Protein AF-A0A349PRQ7-F1 (afdb_monomer)

Foldseek 3Di:
DPQPPFPPPDPPDDQDADDPVVLVVLVVVLVVLVVVLVVLVVVLVVVVVPPPLVVDPCSCPVPVVVSVVSVVVSVVSNVVSVVSSVVRVVSVVVCVQVVVSGDDQAAPPDDDDDVVLCVVVVVDPPRCSPRPHHPPDPPPPVVVVVVVVVVVVVVVVVVVVVVVVVVVVVVVVVVVD

pLDDT: mean 83.55, std 13.25, range [41.53, 96.06]

Solvent-accessible s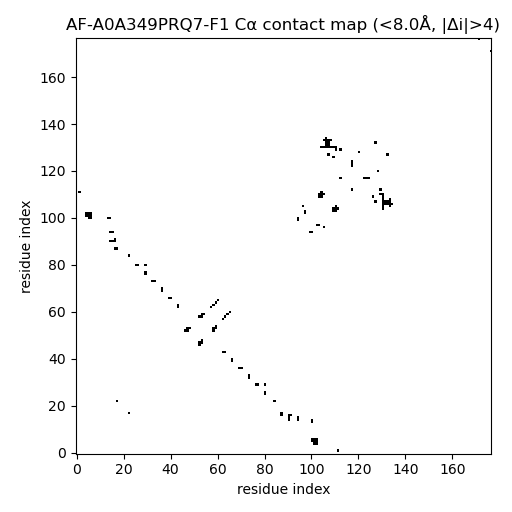urface area (backbone atoms only — not comparable to full-atom values): 10424 Å² total; per-residue (Å²): 135,81,91,73,62,62,62,73,89,52,101,83,64,81,91,80,61,76,51,73,67,57,52,51,49,52,55,48,49,50,52,51,50,53,52,50,50,54,51,50,54,51,50,53,57,55,60,47,65,48,88,62,44,75,75,35,65,62,45,42,64,69,45,52,50,46,50,54,48,51,53,53,53,46,52,56,50,48,51,51,51,51,52,52,54,48,54,36,51,54,47,42,59,47,40,73,74,26,75,81,62,42,66,69,72,36,56,52,75,41,62,91,78,54,72,67,62,30,55,74,51,78,63,56,81,61,59,68,82,73,22,49,70,48,76,89,65,82,68,86,68,54,59,63,60,55,49,50,51,51,50,54,52,53,49,53,53,50,55,50,52,51,52,52,51,53,52,51,53,51,54,36,49,76,72,75,94

Radius of gyration: 26.58 Å; Cα contacts (8 Å, |Δi|>4): 84; chains: 1; bounding box: 55×37×72 Å

Secondary structure (DSSP, 8-state):
--TT----S-TT-------HHHHHHHHHHHHHHHHHHHHHHHHHHHHTTSTTGGG-HHHIIIIIHHHHHHHHHHHHHHHHHHHHHHHHHHHHHHHHH-TTSS---BTTTB----HHHHHHTTT---THHHH-----------HHHHHHHHHHHHHHHHHHHHHHHHHHHHHHHHTT-

Structure (mmCIF, N/CA/C/O backbone):
data_AF-A0A349PRQ7-F1
#
_entry.id   AF-A0A349PRQ7-F1
#
loop_
_atom_site.group_PDB
_atom_site.id
_atom_site.type_symbol
_atom_site.label_atom_id
_atom_site.label_alt_id
_atom_site.label_comp_id
_atom_si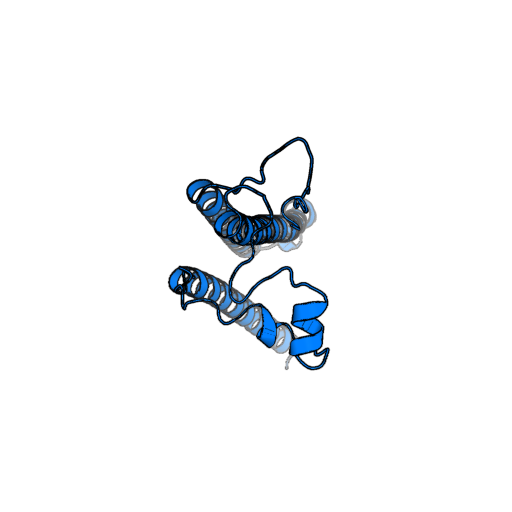te.label_asym_id
_atom_site.label_entity_id
_atom_site.label_seq_id
_atom_site.pdbx_PDB_ins_code
_atom_site.Cartn_x
_atom_site.Cartn_y
_atom_site.Cartn_z
_atom_site.occupancy
_atom_site.B_iso_or_equiv
_atom_site.auth_seq_id
_atom_site.auth_comp_id
_atom_site.auth_asym_id
_atom_site.auth_atom_id
_atom_site.pdbx_PDB_model_num
ATOM 1 N N . ALA A 1 1 ? 16.550 -0.679 -36.018 1.00 41.53 1 ALA A N 1
ATOM 2 C CA . ALA A 1 1 ? 16.495 0.515 -35.150 1.00 41.53 1 ALA A CA 1
ATOM 3 C C . ALA A 1 1 ? 15.101 0.629 -34.533 1.00 41.53 1 ALA A C 1
ATOM 5 O O . ALA A 1 1 ? 14.228 1.269 -35.102 1.00 41.53 1 ALA A O 1
ATOM 6 N N . PHE A 1 2 ? 14.873 -0.019 -33.388 1.00 46.09 2 PHE A N 1
ATOM 7 C CA . PHE A 1 2 ? 13.605 0.054 -32.645 1.00 46.09 2 PHE A CA 1
ATOM 8 C C . PHE A 1 2 ? 13.537 1.285 -31.719 1.00 46.09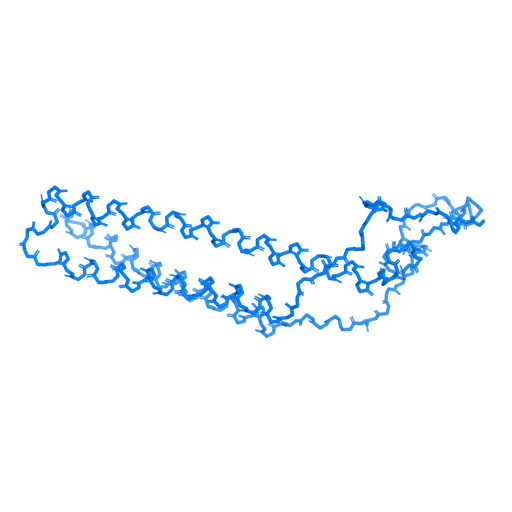 2 PHE A C 1
ATOM 10 O O . PHE A 1 2 ? 12.790 1.303 -30.748 1.00 46.09 2 PHE A O 1
ATOM 17 N N . SER A 1 3 ? 14.283 2.356 -32.030 1.00 41.53 3 SER A N 1
ATOM 18 C CA . SER A 1 3 ? 14.407 3.568 -31.199 1.00 41.53 3 SER A CA 1
ATOM 19 C C . SER A 1 3 ? 13.150 4.461 -31.194 1.00 41.53 3 SER A C 1
ATOM 21 O O . SER A 1 3 ? 13.246 5.675 -31.024 1.00 41.53 3 SER A O 1
ATOM 23 N N . LYS A 1 4 ? 11.969 3.892 -31.456 1.00 47.00 4 LYS A N 1
ATOM 24 C CA . LYS A 1 4 ? 10.695 4.619 -31.549 1.00 47.00 4 LYS A CA 1
ATOM 25 C C . LYS A 1 4 ? 9.553 3.992 -30.752 1.00 47.00 4 LYS A C 1
ATOM 27 O O . LYS A 1 4 ? 8.440 4.506 -30.822 1.00 47.00 4 LYS A O 1
ATOM 32 N N . THR A 1 5 ? 9.787 2.938 -29.977 1.00 51.72 5 THR A N 1
ATOM 33 C CA . THR A 1 5 ? 8.747 2.414 -29.083 1.00 51.72 5 THR A CA 1
ATOM 34 C C . THR A 1 5 ? 8.739 3.255 -27.808 1.00 51.72 5 THR A C 1
ATOM 36 O O . THR A 1 5 ? 9.452 2.972 -26.854 1.00 51.72 5 THR A O 1
ATOM 39 N N . LYS A 1 6 ? 7.994 4.365 -27.811 1.00 52.31 6 LYS A N 1
ATOM 40 C CA . LYS A 1 6 ? 7.787 5.172 -26.603 1.00 52.31 6 LYS A CA 1
ATOM 41 C C . LYS A 1 6 ? 6.783 4.469 -25.692 1.00 52.31 6 LYS A C 1
ATOM 43 O O . LYS A 1 6 ? 5.730 4.039 -26.157 1.00 52.31 6 LYS A O 1
ATOM 48 N N . LEU A 1 7 ? 7.082 4.400 -24.397 1.00 50.72 7 LEU A N 1
ATOM 49 C CA . LEU A 1 7 ? 6.088 4.086 -23.373 1.00 50.72 7 LEU A CA 1
ATOM 50 C C . LEU A 1 7 ? 5.175 5.313 -23.226 1.00 50.72 7 LEU A C 1
ATOM 52 O O . LEU A 1 7 ? 5.422 6.192 -22.409 1.00 50.72 7 LEU A O 1
ATOM 56 N N . ILE A 1 8 ? 4.161 5.430 -24.086 1.00 51.09 8 ILE A N 1
ATOM 57 C CA . ILE A 1 8 ? 3.202 6.540 -24.038 1.00 51.09 8 ILE A CA 1
ATOM 58 C C . ILE A 1 8 ? 2.059 6.134 -23.106 1.00 51.09 8 ILE A C 1
ATOM 60 O O . ILE A 1 8 ? 1.101 5.502 -23.537 1.00 51.09 8 ILE A O 1
ATOM 64 N N . TYR A 1 9 ? 2.166 6.485 -21.823 1.00 49.06 9 TYR A N 1
ATOM 65 C CA . TYR A 1 9 ? 1.053 6.350 -20.871 1.00 49.06 9 TYR A CA 1
ATOM 66 C C . TYR A 1 9 ? 0.011 7.469 -21.067 1.00 49.06 9 TYR A C 1
ATOM 68 O O . TYR A 1 9 ? -1.187 7.238 -20.952 1.00 49.06 9 TYR A O 1
ATOM 76 N N . ASN A 1 10 ? 0.459 8.675 -21.444 1.00 46.19 10 ASN A N 1
ATOM 77 C CA . ASN A 1 10 ? -0.367 9.798 -21.890 1.00 46.19 10 ASN A CA 1
ATOM 78 C C . ASN A 1 10 ? 0.535 10.827 -22.611 1.00 46.19 10 ASN A C 1
ATOM 80 O O . ASN A 1 10 ? 1.581 11.197 -22.087 1.00 46.19 10 ASN A O 1
ATOM 84 N N . ASN A 1 11 ? 0.138 11.328 -23.787 1.00 54.41 11 ASN A N 1
ATOM 85 C CA . ASN A 1 11 ? 0.882 12.331 -24.572 1.00 54.41 11 ASN A CA 1
ATOM 86 C C . ASN A 1 11 ? 0.998 13.726 -23.911 1.00 54.41 11 ASN A C 1
ATOM 88 O O . ASN A 1 11 ? 1.555 14.632 -24.530 1.00 54.41 11 ASN A O 1
ATOM 92 N N . THR A 1 12 ? 0.459 13.933 -22.702 1.00 53.25 12 THR A N 1
ATOM 93 C CA . THR A 1 12 ? 0.352 15.271 -22.085 1.00 53.25 12 THR A CA 1
ATOM 94 C C . THR A 1 12 ? 1.065 15.471 -20.744 1.00 53.25 12 THR A C 1
ATOM 96 O O . THR A 1 12 ? 1.210 16.624 -20.346 1.00 53.25 12 THR A O 1
ATOM 99 N N . ALA A 1 13 ? 1.571 14.435 -20.060 1.00 59.22 13 ALA A N 1
ATOM 100 C CA . ALA A 1 13 ? 2.269 14.630 -18.780 1.00 59.22 13 ALA A CA 1
ATOM 101 C C . ALA A 1 13 ? 3.350 13.573 -18.498 1.00 59.22 13 ALA A C 1
ATOM 103 O O . ALA A 1 13 ? 3.160 12.388 -18.763 1.00 59.22 13 ALA A O 1
ATOM 104 N N . VAL A 1 14 ? 4.473 14.019 -17.924 1.00 69.50 14 VAL A N 1
ATOM 105 C CA . VAL A 1 14 ? 5.521 13.155 -17.354 1.00 69.50 14 VAL A CA 1
ATOM 106 C C . VAL A 1 14 ? 4.989 12.539 -16.059 1.00 69.50 14 VAL A C 1
ATOM 108 O O . VAL A 1 14 ? 4.364 13.245 -15.267 1.00 69.50 14 VAL A O 1
ATOM 111 N N . LEU A 1 15 ? 5.229 11.244 -15.833 1.00 76.12 15 LEU A N 1
ATOM 112 C CA . LEU A 1 15 ? 4.869 10.590 -14.573 1.00 76.12 15 LEU A CA 1
ATOM 113 C C . LEU A 1 15 ? 5.650 11.239 -13.421 1.00 76.12 15 LEU A C 1
ATOM 115 O O . LEU A 1 15 ? 6.875 11.325 -13.466 1.00 76.12 15 LEU A O 1
ATOM 119 N N . GLN A 1 16 ? 4.935 11.703 -12.401 1.00 80.44 16 GLN A N 1
ATOM 120 C CA . GLN A 1 16 ? 5.509 12.331 -11.212 1.00 80.44 16 GLN A CA 1
ATOM 121 C C . GLN A 1 16 ? 5.204 11.488 -9.979 1.00 80.44 16 GLN A C 1
ATOM 123 O O . GLN A 1 16 ? 4.172 10.822 -9.911 1.00 80.44 16 GLN A O 1
ATOM 128 N N . THR A 1 17 ? 6.098 11.550 -8.998 1.00 87.69 17 THR A N 1
ATOM 129 C CA . THR A 1 17 ? 5.939 10.890 -7.702 1.00 87.69 17 THR A CA 1
ATOM 130 C C . THR A 1 17 ? 5.792 11.928 -6.604 1.00 87.69 17 THR A C 1
ATOM 132 O O . THR A 1 17 ? 6.299 13.047 -6.706 1.00 87.69 17 THR A O 1
ATOM 135 N N . LEU A 1 18 ? 5.132 11.543 -5.521 1.00 89.69 18 LEU A N 1
ATOM 136 C CA . LEU A 1 18 ? 5.124 12.288 -4.275 1.00 89.69 18 LEU A CA 1
ATOM 137 C C . LEU A 1 18 ? 6.555 12.448 -3.747 1.00 89.69 18 LEU A C 1
ATOM 139 O O . LEU A 1 18 ? 7.409 11.574 -3.916 1.00 89.69 18 LEU A O 1
ATOM 143 N N . THR A 1 19 ? 6.805 13.578 -3.091 1.00 91.00 19 THR A N 1
ATOM 144 C CA . THR A 1 19 ? 8.044 13.812 -2.347 1.00 91.00 19 THR A CA 1
ATOM 145 C C . THR A 1 19 ? 8.077 12.951 -1.081 1.00 91.00 19 THR A C 1
ATOM 147 O O . THR A 1 19 ? 7.028 12.533 -0.584 1.00 91.00 19 THR A O 1
ATOM 150 N N . LYS A 1 20 ? 9.274 12.740 -0.513 1.00 89.31 20 LYS A N 1
ATOM 151 C CA . LYS A 1 20 ? 9.430 12.048 0.779 1.00 89.31 20 LYS A CA 1
ATOM 152 C C . LYS A 1 20 ? 8.623 12.723 1.897 1.00 89.31 20 LYS A C 1
ATOM 154 O O . LYS A 1 20 ? 7.974 12.048 2.683 1.00 89.31 20 LYS A O 1
ATOM 159 N N . ASP A 1 21 ? 8.596 14.056 1.918 1.00 92.75 21 ASP A N 1
ATOM 160 C CA . ASP A 1 21 ? 7.794 14.810 2.889 1.00 92.75 21 ASP A CA 1
ATOM 161 C C . ASP A 1 21 ? 6.293 14.504 2.754 1.00 92.75 21 ASP A C 1
ATOM 163 O O . ASP A 1 21 ? 5.634 14.202 3.747 1.00 92.75 21 ASP A O 1
ATOM 167 N N . ASN A 1 22 ? 5.763 14.461 1.525 1.00 93.50 22 ASN A N 1
ATOM 168 C CA . ASN A 1 22 ? 4.365 14.095 1.292 1.00 93.50 22 ASN A CA 1
ATOM 169 C C . ASN A 1 22 ? 4.067 12.667 1.780 1.00 93.50 22 ASN A C 1
ATOM 171 O O . ASN A 1 22 ? 3.063 12.449 2.457 1.00 93.50 22 ASN A O 1
ATOM 175 N N . THR A 1 23 ? 4.928 11.689 1.471 1.00 92.50 23 THR A N 1
ATOM 176 C CA . THR A 1 23 ? 4.727 10.303 1.931 1.00 92.50 23 THR A CA 1
ATOM 177 C C . THR A 1 23 ? 4.800 10.192 3.452 1.00 92.50 23 THR A C 1
ATOM 179 O O . THR A 1 23 ? 3.969 9.514 4.058 1.00 92.50 23 THR A O 1
ATOM 182 N N . ASP A 1 24 ? 5.726 10.910 4.087 1.00 91.25 24 ASP A N 1
ATOM 183 C CA . ASP A 1 24 ? 5.879 10.927 5.542 1.00 91.25 24 ASP A CA 1
ATOM 184 C C . ASP A 1 24 ? 4.662 11.554 6.225 1.00 91.25 24 ASP A C 1
ATOM 186 O O . ASP A 1 24 ? 4.200 11.056 7.256 1.00 91.25 24 ASP A O 1
ATOM 190 N N . GLN A 1 25 ? 4.113 12.629 5.655 1.00 94.75 25 GLN A N 1
ATOM 191 C CA . GLN A 1 25 ? 2.895 13.268 6.148 1.00 94.75 25 GLN A CA 1
ATOM 192 C C . GLN A 1 25 ? 1.681 12.343 6.039 1.00 94.75 25 GLN A C 1
ATOM 194 O O . GLN A 1 25 ? 0.926 12.241 7.005 1.00 94.75 25 GLN A O 1
ATOM 199 N N . LEU A 1 26 ? 1.522 11.605 4.934 1.00 94.44 26 LEU A N 1
ATOM 200 C CA . LEU A 1 26 ? 0.448 10.613 4.787 1.00 94.44 26 LEU A CA 1
ATOM 201 C C . LEU A 1 26 ? 0.560 9.507 5.848 1.00 94.44 26 LEU A C 1
ATOM 203 O O . LEU A 1 26 ? -0.413 9.216 6.549 1.00 94.44 26 LEU A O 1
ATOM 207 N N . LYS A 1 27 ? 1.765 8.950 6.048 1.00 92.19 27 LYS A N 1
ATOM 208 C CA . LYS A 1 27 ? 2.025 7.946 7.097 1.00 92.19 27 LYS A CA 1
ATOM 209 C C . LYS A 1 27 ? 1.754 8.500 8.499 1.00 92.19 27 LYS A C 1
ATOM 211 O O . LYS A 1 27 ? 1.168 7.819 9.343 1.00 92.19 27 LYS A O 1
ATOM 216 N N . LYS A 1 28 ? 2.176 9.739 8.779 1.00 92.12 28 LYS A N 1
ATOM 217 C CA . LYS A 1 28 ? 1.910 10.425 10.056 1.00 92.12 28 LYS A CA 1
ATOM 218 C C . LYS A 1 28 ? 0.415 10.659 10.269 1.00 92.12 28 LYS A C 1
ATOM 220 O O . LYS A 1 28 ? -0.062 10.369 11.360 1.00 92.12 28 LYS A O 1
ATOM 225 N N . GLY A 1 29 ? -0.315 11.109 9.251 1.00 93.25 29 GLY A N 1
ATOM 226 C CA . GLY A 1 29 ? -1.764 11.316 9.305 1.00 93.25 29 GLY A CA 1
ATOM 227 C C . GLY A 1 29 ? -2.522 10.025 9.610 1.00 93.25 29 GLY A C 1
ATOM 228 O O . GLY A 1 29 ? -3.322 9.993 10.544 1.00 93.25 29 GLY A O 1
ATOM 229 N N . LYS A 1 30 ? -2.186 8.930 8.912 1.00 93.75 30 LYS A N 1
ATOM 230 C CA . LYS A 1 30 ? -2.722 7.587 9.191 1.00 93.75 30 LYS A CA 1
ATOM 231 C C . LYS A 1 30 ? -2.482 7.154 10.639 1.00 93.75 30 LYS A C 1
ATOM 233 O O . LYS A 1 30 ? -3.424 6.759 11.324 1.00 93.75 30 LYS A O 1
ATOM 238 N N . ARG A 1 31 ? -1.247 7.283 11.139 1.00 91.69 31 ARG A N 1
ATOM 239 C CA . ARG A 1 31 ? -0.912 6.952 12.538 1.00 91.69 31 ARG A CA 1
ATOM 240 C C . ARG A 1 31 ? -1.649 7.836 13.547 1.00 91.69 31 ARG A C 1
ATOM 242 O O . ARG A 1 31 ? -2.140 7.327 14.549 1.00 91.69 31 ARG A O 1
ATOM 249 N N . ALA A 1 32 ? -1.738 9.138 13.288 1.00 92.44 32 ALA A N 1
ATOM 250 C CA . ALA A 1 32 ? -2.412 10.083 14.170 1.00 92.44 32 ALA A CA 1
ATOM 251 C C . ALA A 1 32 ? -3.911 9.778 14.292 1.00 92.44 32 ALA A C 1
ATOM 253 O O . ALA A 1 32 ? -4.424 9.755 15.409 1.00 92.44 32 ALA A O 1
ATOM 254 N N . TYR A 1 33 ? -4.589 9.477 13.178 1.00 94.75 33 TYR A N 1
ATOM 255 C CA . TYR A 1 33 ? -6.005 9.108 13.209 1.00 94.75 33 TYR A CA 1
ATOM 256 C C . TYR A 1 33 ? -6.216 7.782 13.961 1.00 94.75 33 TYR A C 1
ATOM 258 O O . TYR A 1 33 ? -7.047 7.728 14.864 1.00 94.75 33 TYR A O 1
ATOM 266 N N . ASN A 1 34 ? -5.391 6.757 13.716 1.00 93.00 34 ASN A N 1
ATOM 267 C CA . ASN A 1 34 ? -5.474 5.501 14.473 1.00 93.00 34 ASN A CA 1
ATOM 268 C C . ASN A 1 34 ? -5.347 5.723 15.992 1.00 93.00 34 ASN A C 1
ATOM 270 O O . ASN A 1 34 ? -6.142 5.225 16.786 1.00 93.00 34 ASN A O 1
ATOM 274 N N . ASN A 1 35 ? -4.353 6.515 16.404 1.00 90.50 35 ASN A N 1
ATOM 275 C CA . ASN A 1 35 ? -4.117 6.816 17.815 1.00 90.50 35 ASN A CA 1
ATOM 276 C C . ASN A 1 35 ? -5.283 7.596 18.435 1.00 90.50 35 ASN A C 1
ATOM 278 O O . ASN A 1 35 ? -5.680 7.316 19.565 1.00 90.50 35 ASN A O 1
ATOM 282 N N . PHE A 1 36 ? -5.846 8.553 17.696 1.00 93.88 36 PHE A N 1
ATOM 283 C CA . PHE A 1 36 ? -7.027 9.298 18.118 1.00 93.88 36 PHE A CA 1
ATOM 284 C C . PHE A 1 36 ? -8.243 8.381 18.295 1.00 93.88 36 PHE A C 1
ATOM 286 O O . PHE A 1 36 ? -8.919 8.453 19.320 1.00 93.88 36 PHE A O 1
ATOM 293 N N . LEU A 1 37 ? -8.472 7.465 17.351 1.00 93.31 37 LEU A 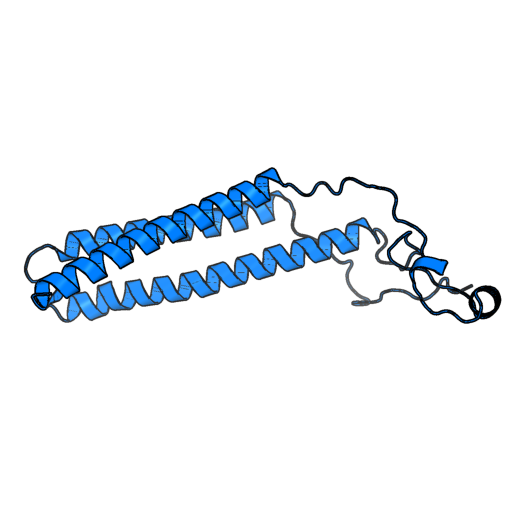N 1
ATOM 294 C CA . LEU A 1 37 ? -9.559 6.493 17.411 1.00 93.31 37 LEU A CA 1
ATOM 295 C C . LEU A 1 37 ? -9.413 5.554 18.620 1.00 93.31 37 LEU A C 1
ATOM 297 O O . LEU A 1 37 ? -10.369 5.378 19.375 1.00 93.31 37 LEU A O 1
ATOM 301 N N . LYS A 1 38 ? -8.203 5.034 18.881 1.00 91.62 38 LYS A N 1
ATOM 302 C CA . LYS A 1 38 ? -7.898 4.244 20.090 1.00 91.62 38 LYS A CA 1
ATOM 303 C C . LYS A 1 38 ? -8.165 5.028 21.380 1.00 91.62 38 LYS A C 1
ATOM 305 O O . LYS A 1 38 ? -8.732 4.478 22.330 1.00 91.62 38 LYS A O 1
ATOM 310 N N . ALA A 1 39 ? -7.775 6.304 21.422 1.00 92.75 39 ALA A N 1
ATOM 311 C CA . ALA A 1 39 ? -8.004 7.167 22.578 1.00 92.75 39 ALA A CA 1
ATOM 312 C C . ALA A 1 39 ? -9.503 7.407 22.821 1.00 92.75 39 ALA A C 1
ATOM 314 O O . ALA A 1 39 ? -9.960 7.260 23.955 1.00 92.75 39 ALA A O 1
ATOM 315 N N . ILE A 1 40 ? -10.283 7.691 21.769 1.00 94.12 40 ILE A N 1
ATOM 316 C CA . ILE A 1 40 ? -11.743 7.834 21.874 1.00 94.12 40 ILE A CA 1
ATOM 317 C C . ILE A 1 40 ? -12.381 6.525 22.325 1.00 94.12 40 ILE A C 1
ATOM 319 O O . ILE A 1 40 ? -13.178 6.539 23.256 1.00 94.12 40 IL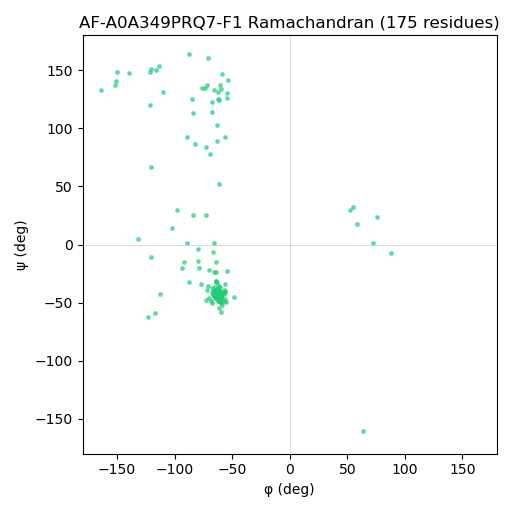E A O 1
ATOM 323 N N . ASN A 1 41 ? -12.037 5.394 21.707 1.00 92.19 41 ASN A N 1
ATOM 324 C CA . ASN A 1 41 ? -12.603 4.097 22.074 1.00 92.19 41 ASN A CA 1
ATOM 325 C C . ASN A 1 41 ? -12.348 3.790 23.562 1.00 92.19 41 ASN A C 1
ATOM 327 O O . ASN A 1 41 ? -13.265 3.397 24.285 1.00 92.19 41 ASN A O 1
ATOM 331 N N . SER A 1 42 ? -11.136 4.069 24.053 1.00 90.94 42 SER A N 1
ATOM 332 C CA . SER A 1 42 ? -10.787 3.921 25.474 1.00 90.94 42 SER A CA 1
ATOM 333 C C . SER A 1 42 ? -11.600 4.857 26.374 1.00 90.94 42 SER A C 1
ATOM 335 O O . SER A 1 42 ? -12.141 4.416 27.388 1.00 90.94 42 SER A O 1
ATOM 337 N N . PHE A 1 43 ? -11.748 6.126 25.985 1.00 92.38 43 PHE A N 1
ATOM 338 C CA . PHE A 1 43 ? -12.570 7.102 26.702 1.00 92.38 43 PHE A CA 1
ATOM 339 C C . PHE A 1 43 ? -14.045 6.678 26.769 1.00 92.38 43 PHE A C 1
ATOM 341 O O . PHE A 1 43 ? -14.637 6.672 27.844 1.00 92.38 43 PHE A O 1
ATOM 348 N N . VAL A 1 44 ? -14.630 6.261 25.643 1.00 91.50 44 VAL A N 1
ATOM 349 C CA . VAL A 1 44 ? -16.024 5.796 25.551 1.00 91.50 44 VAL A CA 1
ATOM 350 C C . VAL A 1 44 ? -16.238 4.533 26.387 1.00 91.50 44 VAL A C 1
ATOM 352 O O . VAL A 1 44 ? -17.257 4.409 27.070 1.00 91.50 44 VAL A O 1
ATOM 355 N N . LYS A 1 45 ? -15.274 3.601 26.385 1.00 88.50 45 LYS A N 1
ATOM 356 C CA . LYS A 1 45 ? -15.308 2.408 27.242 1.00 88.50 45 LYS A CA 1
ATOM 357 C C . LYS A 1 45 ? -15.365 2.778 28.718 1.00 88.50 45 LYS A C 1
ATOM 359 O O . LYS A 1 45 ? -16.190 2.192 29.424 1.00 88.50 45 LYS A O 1
ATOM 364 N N . GLU A 1 46 ? -14.522 3.717 29.152 1.00 88.94 46 GLU A N 1
ATOM 365 C CA . GLU A 1 46 ? -14.454 4.178 30.540 1.00 88.94 46 GLU A CA 1
ATOM 366 C C . GLU A 1 46 ? -15.721 4.929 30.949 1.00 88.94 46 GLU A C 1
ATOM 368 O O . GLU A 1 46 ? -16.359 4.548 31.924 1.00 88.94 46 GLU A O 1
ATOM 373 N N . ALA A 1 47 ? -16.155 5.910 30.155 1.00 88.81 47 ALA A N 1
ATOM 374 C CA . ALA A 1 47 ? -17.391 6.652 30.396 1.00 88.81 47 ALA A CA 1
ATOM 375 C C . ALA A 1 47 ? -18.605 5.714 30.482 1.00 88.81 47 ALA A C 1
ATOM 377 O O . ALA A 1 47 ? -19.436 5.831 31.375 1.00 88.81 47 ALA A O 1
ATOM 378 N N . GLY A 1 48 ? -18.669 4.695 29.622 1.00 86.19 48 GLY A N 1
ATOM 379 C CA . GLY A 1 48 ? -19.740 3.706 29.655 1.00 86.19 48 GLY A CA 1
ATOM 380 C C . GLY A 1 48 ? -19.757 2.796 30.894 1.00 86.19 48 GLY A C 1
ATOM 381 O O . GLY A 1 48 ? -20.678 1.987 30.997 1.00 86.19 48 GLY A O 1
ATOM 382 N N . LYS A 1 49 ? -18.760 2.853 31.790 1.00 86.00 49 LYS A N 1
ATOM 383 C CA . LYS A 1 49 ? -18.794 2.148 33.085 1.00 86.00 49 LYS A CA 1
ATOM 384 C C . LYS A 1 49 ? -19.643 2.882 34.124 1.00 86.00 49 LYS A C 1
ATOM 386 O O . LYS A 1 49 ? -20.072 2.245 35.085 1.00 86.00 49 LYS A O 1
ATOM 391 N N . GLU A 1 50 ? -19.906 4.179 33.947 1.00 80.81 50 GLU A N 1
ATOM 392 C CA . GLU A 1 50 ? -20.851 4.898 34.802 1.00 80.81 50 GLU A CA 1
ATOM 393 C C . GLU A 1 50 ? -22.251 4.291 34.647 1.00 80.81 50 GLU A C 1
ATOM 395 O O . GLU A 1 50 ? -22.723 4.010 33.538 1.00 80.81 50 GLU A O 1
ATOM 400 N N . SER A 1 51 ? -22.896 4.008 35.782 1.00 59.66 51 SER A N 1
ATOM 401 C CA . SER A 1 51 ? -24.096 3.177 35.812 1.00 59.66 51 SER A CA 1
ATOM 402 C C . SER A 1 51 ? -25.228 3.812 35.002 1.00 59.66 51 SER A C 1
ATOM 404 O O . SER A 1 51 ? -25.646 4.931 35.282 1.00 59.66 51 SER A O 1
ATOM 406 N N . ASP A 1 52 ? -25.730 3.037 34.038 1.00 75.38 52 ASP A N 1
ATOM 407 C CA . ASP A 1 52 ? -26.875 3.275 33.148 1.00 75.38 52 ASP A CA 1
ATOM 408 C C . ASP A 1 52 ? -26.647 4.030 31.831 1.00 75.38 52 ASP A C 1
ATOM 410 O O . ASP A 1 52 ? -27.541 3.974 30.986 1.00 75.38 52 ASP A O 1
ATOM 414 N N . LEU A 1 53 ? -25.466 4.594 31.541 1.00 81.88 53 LEU A N 1
ATOM 415 C CA . LEU A 1 53 ? -25.229 5.239 30.232 1.00 81.88 53 LEU A CA 1
ATOM 416 C C . LEU A 1 53 ? -25.411 4.263 29.060 1.00 81.88 53 LEU A C 1
ATOM 418 O O . LEU A 1 53 ? -26.130 4.554 28.111 1.00 81.88 53 LEU A O 1
ATOM 422 N N . ARG A 1 54 ? -24.869 3.043 29.159 1.00 79.44 54 ARG A N 1
ATOM 423 C CA . ARG A 1 54 ? -24.984 2.022 28.094 1.00 79.44 54 ARG A CA 1
ATOM 424 C C . ARG A 1 54 ? -26.415 1.545 27.817 1.00 79.44 54 ARG A C 1
ATOM 426 O O . ARG A 1 54 ? -26.643 0.909 26.793 1.00 79.44 54 ARG A O 1
ATOM 433 N N . LYS A 1 55 ? -27.364 1.818 28.718 1.00 84.50 55 LYS A N 1
ATOM 434 C CA . LYS A 1 55 ? -28.786 1.480 28.542 1.00 84.50 55 LYS A CA 1
ATOM 435 C C . LYS A 1 55 ? -29.578 2.619 27.897 1.00 84.50 55 LYS A C 1
ATOM 437 O O . LYS A 1 55 ? -30.698 2.388 27.446 1.00 84.50 55 LYS A O 1
ATOM 442 N N . GLN A 1 56 ? -29.021 3.829 27.862 1.00 89.38 56 GLN A N 1
ATOM 443 C CA . GLN A 1 56 ? -29.664 4.987 27.256 1.00 89.38 56 GLN A CA 1
ATOM 444 C C . GLN A 1 56 ? -29.620 4.875 25.734 1.00 89.38 56 GLN A C 1
ATOM 446 O O . GLN A 1 56 ? -28.589 4.559 25.133 1.00 89.38 56 GLN A O 1
ATOM 451 N N . LYS A 1 57 ? -30.760 5.151 25.102 1.00 91.31 57 LYS A N 1
ATOM 452 C CA . LYS A 1 57 ? -30.892 5.105 23.646 1.00 91.31 57 LYS A CA 1
ATOM 453 C C . LYS A 1 57 ? -29.994 6.157 22.991 1.00 91.31 57 LYS A C 1
ATOM 455 O O . LYS A 1 57 ? -29.331 5.865 22.002 1.00 91.31 57 LYS A O 1
ATOM 460 N N . GLU A 1 58 ? -29.921 7.337 23.595 1.00 91.94 58 GLU A N 1
ATOM 461 C CA . GLU A 1 58 ? -29.110 8.466 23.150 1.00 91.94 58 GLU A CA 1
ATOM 462 C C . GLU A 1 58 ? -27.618 8.120 23.159 1.00 91.94 58 GLU A C 1
ATOM 464 O O . GLU A 1 58 ? -26.919 8.416 22.195 1.00 91.94 58 GLU A O 1
ATOM 469 N N . TRP A 1 59 ? -27.134 7.425 24.196 1.00 91.12 59 TRP A N 1
ATOM 470 C CA . TRP A 1 59 ? -25.748 6.952 24.261 1.00 91.12 59 TRP A CA 1
ATOM 471 C C . TRP A 1 59 ? -25.425 5.984 23.121 1.00 91.12 59 TRP A C 1
ATOM 473 O O . TRP A 1 59 ? -24.377 6.081 22.482 1.00 91.12 59 TRP A O 1
ATOM 483 N N . LYS A 1 60 ? -26.340 5.055 22.829 1.00 90.25 60 LYS A N 1
ATOM 484 C CA . LYS A 1 60 ? -26.165 4.126 21.714 1.00 90.25 60 LYS A CA 1
ATOM 485 C C . LYS A 1 60 ? -26.081 4.868 20.376 1.00 90.25 60 LYS A C 1
ATOM 487 O O . LYS A 1 60 ? -25.098 4.698 19.666 1.00 90.25 60 LYS A O 1
ATOM 492 N N . GLU A 1 61 ? -27.069 5.706 20.066 1.00 92.62 61 GLU A N 1
ATOM 493 C CA . GLU A 1 61 ? -27.192 6.353 18.751 1.00 92.62 61 GLU A CA 1
ATOM 494 C C . GLU A 1 61 ? -26.144 7.454 18.522 1.00 92.62 61 GLU A C 1
ATOM 496 O O . GLU A 1 61 ? -25.609 7.591 17.421 1.00 92.62 61 GLU A O 1
ATOM 501 N N . GLN A 1 62 ? -25.835 8.249 19.549 1.00 92.88 62 GLN A N 1
ATOM 502 C CA . GLN A 1 62 ? -24.959 9.417 19.410 1.00 92.88 62 GLN A CA 1
ATOM 503 C C . GLN A 1 62 ? -23.492 9.119 19.720 1.00 92.88 62 GLN A C 1
ATOM 505 O O . GLN A 1 62 ? -22.629 9.881 19.291 1.00 92.88 62 GLN A O 1
ATOM 510 N N . VAL A 1 63 ? -23.194 8.039 20.451 1.00 93.50 63 VAL A N 1
ATOM 511 C CA . VAL A 1 63 ? -21.819 7.712 20.856 1.00 93.50 63 VAL A CA 1
ATOM 512 C C . VAL A 1 63 ? -21.364 6.388 20.260 1.00 93.50 63 VAL A C 1
ATOM 514 O O . VAL A 1 63 ? -20.384 6.372 19.523 1.00 93.50 63 VAL A O 1
ATOM 517 N N . LEU A 1 64 ? -22.053 5.277 20.543 1.00 92.38 64 LEU A N 1
ATOM 518 C CA . LEU A 1 64 ? -21.587 3.950 20.110 1.00 92.38 64 LEU A CA 1
ATOM 519 C C . LEU A 1 64 ? -21.689 3.758 18.594 1.00 92.38 64 LEU A C 1
ATOM 521 O O . LEU A 1 64 ? -20.731 3.302 17.971 1.00 92.38 64 LEU A O 1
ATOM 525 N N . ASP A 1 65 ? -22.823 4.128 18.001 1.00 94.56 65 ASP A N 1
ATOM 526 C CA . ASP A 1 65 ? -23.035 3.996 16.559 1.00 94.56 65 ASP A CA 1
ATOM 527 C C . ASP A 1 65 ? -22.112 4.953 15.781 1.00 94.56 65 ASP A C 1
ATOM 529 O O . ASP A 1 65 ? -21.539 4.561 14.765 1.00 94.56 65 ASP A O 1
ATOM 533 N N . GLN A 1 66 ? -21.879 6.167 16.298 1.00 94.69 66 GLN A N 1
ATOM 534 C CA . GLN A 1 66 ? -20.919 7.117 15.717 1.00 94.69 66 GLN A CA 1
ATOM 535 C C . GLN A 1 66 ? -19.475 6.617 15.824 1.00 94.69 66 GLN A C 1
ATOM 537 O O . GLN A 1 66 ? -18.735 6.690 14.848 1.00 94.69 66 GLN A O 1
ATOM 542 N N . LEU A 1 67 ? -19.074 6.063 16.975 1.00 94.56 67 LEU A N 1
ATOM 543 C CA . LEU A 1 67 ? -17.744 5.473 17.152 1.00 94.56 67 LEU A CA 1
ATOM 544 C C . LEU A 1 67 ? -17.516 4.332 16.159 1.00 94.56 67 LEU A C 1
ATOM 546 O O . LEU A 1 67 ? -16.479 4.288 15.504 1.00 94.56 67 LEU A O 1
ATOM 550 N N . LYS A 1 68 ? -18.506 3.449 16.000 1.00 93.31 68 LYS A N 1
ATOM 551 C CA . LYS A 1 68 ? -18.437 2.357 15.028 1.00 93.31 68 LYS A CA 1
ATOM 552 C C . LYS A 1 68 ? -18.334 2.876 13.593 1.00 93.31 68 LYS A C 1
ATOM 554 O O . LYS A 1 68 ? -17.585 2.317 12.798 1.00 93.31 68 LYS A O 1
ATOM 559 N N . GLN A 1 69 ? -19.061 3.941 13.256 1.00 94.75 69 GLN A N 1
ATOM 560 C CA . GLN A 1 69 ? -18.936 4.566 11.942 1.00 94.75 69 GLN A CA 1
ATOM 561 C C . GLN A 1 69 ? -17.534 5.155 11.734 1.00 94.75 69 GLN A C 1
ATOM 563 O O . GLN A 1 69 ? -16.931 4.903 10.698 1.00 94.75 69 GLN A O 1
ATOM 568 N N . MET A 1 70 ? -16.971 5.845 12.731 1.00 95.06 70 MET A N 1
ATOM 569 C CA . MET A 1 70 ? -15.595 6.352 12.662 1.00 95.06 70 MET A CA 1
ATOM 570 C C . MET A 1 70 ? -14.561 5.230 12.495 1.00 95.06 70 MET A C 1
ATOM 572 O O . MET A 1 70 ? -13.575 5.416 11.785 1.00 95.06 70 MET A O 1
ATOM 576 N N . GLU A 1 71 ? -14.771 4.067 13.121 1.00 93.69 71 GLU A N 1
ATOM 577 C CA . GLU A 1 71 ? -13.915 2.887 12.934 1.00 93.69 71 GLU A CA 1
ATOM 578 C C . GLU A 1 71 ? -13.952 2.380 11.485 1.00 93.69 71 GLU A C 1
ATOM 580 O O . GLU A 1 71 ? -12.900 2.109 10.907 1.00 93.69 71 GLU A O 1
ATOM 585 N N . LEU A 1 72 ? -15.139 2.313 10.873 1.00 91.31 72 LEU A N 1
ATOM 586 C CA . LEU A 1 72 ? -15.289 1.946 9.460 1.00 91.31 72 LEU A CA 1
ATOM 587 C C . LEU A 1 72 ? -14.643 2.984 8.534 1.00 91.31 72 LEU A C 1
ATOM 589 O O . LEU A 1 72 ? -13.857 2.623 7.659 1.00 91.31 72 LEU A O 1
ATOM 593 N N . ASP A 1 73 ? -14.895 4.270 8.779 1.00 94.38 73 ASP A N 1
ATOM 594 C CA . ASP A 1 73 ? -14.313 5.363 7.999 1.00 94.38 73 ASP A CA 1
ATOM 595 C C . ASP A 1 73 ? -12.777 5.364 8.097 1.00 94.38 73 ASP A C 1
ATOM 597 O O . ASP A 1 73 ? -12.078 5.668 7.128 1.00 94.38 73 ASP A O 1
ATOM 601 N N . PHE A 1 74 ? -12.223 5.004 9.262 1.00 95.25 74 PHE A N 1
ATOM 602 C CA . PHE A 1 74 ? -10.782 4.855 9.442 1.00 95.25 74 PHE A CA 1
ATOM 603 C C . PHE A 1 74 ? -10.207 3.695 8.622 1.00 95.25 74 PHE A C 1
ATOM 605 O O . PHE A 1 74 ? -9.120 3.847 8.062 1.00 95.25 74 PHE A O 1
ATOM 612 N N . ILE A 1 75 ? -10.909 2.562 8.519 1.00 88.06 75 ILE A N 1
ATOM 613 C CA . ILE A 1 75 ? -10.474 1.428 7.687 1.00 88.06 75 ILE A CA 1
ATOM 614 C C . ILE A 1 75 ? -10.361 1.868 6.223 1.00 88.06 75 ILE A C 1
ATOM 616 O O . ILE A 1 75 ? -9.309 1.675 5.606 1.00 88.06 75 ILE A O 1
ATOM 620 N N . ASP A 1 76 ? -11.392 2.529 5.693 1.00 88.44 76 ASP A N 1
ATOM 621 C CA . ASP A 1 76 ? -11.409 3.015 4.309 1.00 88.44 76 ASP A CA 1
ATOM 622 C C . ASP A 1 76 ? -10.335 4.084 4.061 1.00 88.44 76 ASP A C 1
ATOM 624 O O . ASP A 1 76 ? -9.613 4.051 3.054 1.00 88.44 76 ASP A O 1
ATOM 628 N N . PHE A 1 77 ? -10.168 5.012 5.007 1.00 93.62 77 PHE A N 1
ATOM 629 C CA . PHE A 1 77 ? -9.106 6.013 4.972 1.00 93.62 77 PHE A CA 1
ATOM 630 C C . PHE A 1 77 ? -7.719 5.362 4.966 1.00 93.62 77 PHE A C 1
ATOM 632 O O . PHE A 1 77 ? -6.890 5.673 4.111 1.00 93.62 77 PHE A O 1
ATOM 639 N N . SER A 1 78 ? -7.471 4.431 5.889 1.00 90.25 78 SER A N 1
ATOM 640 C CA . SER A 1 78 ? -6.211 3.697 6.007 1.00 90.25 78 SER A CA 1
ATOM 641 C C . SER A 1 78 ? -5.875 2.971 4.707 1.00 90.25 78 SER A C 1
ATOM 643 O O . SER A 1 78 ? -4.768 3.127 4.192 1.00 90.25 78 SER A O 1
ATOM 645 N N . HIS A 1 79 ? -6.842 2.243 4.145 1.00 85.19 79 HIS A N 1
ATOM 646 C CA . HIS A 1 79 ? -6.680 1.529 2.882 1.00 85.19 79 HIS A CA 1
ATOM 647 C C . HIS A 1 79 ? -6.361 2.480 1.721 1.00 85.19 79 HIS A C 1
ATOM 649 O O . HIS A 1 79 ? -5.457 2.217 0.929 1.00 85.19 79 HIS A O 1
ATOM 655 N N . THR A 1 80 ? -7.047 3.622 1.642 1.00 92.50 80 THR A N 1
ATOM 656 C CA . THR A 1 80 ? -6.780 4.636 0.612 1.00 92.50 80 THR A CA 1
ATOM 657 C C . THR A 1 80 ? -5.347 5.162 0.708 1.00 92.50 80 THR A C 1
ATOM 659 O O . THR A 1 80 ? -4.652 5.265 -0.304 1.00 92.50 80 THR A O 1
ATOM 662 N N . ILE A 1 81 ? -4.873 5.458 1.922 1.00 92.25 81 ILE A N 1
ATOM 663 C CA . ILE A 1 81 ? -3.490 5.893 2.148 1.00 92.25 81 ILE A CA 1
ATOM 664 C C . ILE A 1 81 ? -2.500 4.805 1.715 1.00 92.25 81 ILE A C 1
ATOM 666 O O . ILE A 1 81 ? -1.525 5.116 1.030 1.00 92.25 81 ILE A O 1
ATOM 670 N N . ASP A 1 82 ? -2.761 3.540 2.045 1.00 85.56 82 ASP A N 1
ATOM 671 C CA . ASP A 1 82 ? -1.899 2.422 1.649 1.00 85.56 82 ASP A CA 1
ATOM 672 C C . ASP A 1 82 ? -1.828 2.263 0.128 1.00 85.56 82 ASP A C 1
ATOM 674 O O . ASP A 1 82 ? -0.739 2.088 -0.421 1.00 85.56 82 ASP A O 1
ATOM 678 N N . GLN A 1 83 ? -2.957 2.402 -0.573 1.00 86.88 83 GLN A N 1
ATOM 679 C CA . GLN A 1 83 ? -2.987 2.384 -2.036 1.00 86.88 83 GLN A CA 1
ATOM 680 C C . GLN A 1 83 ? -2.176 3.535 -2.639 1.00 86.88 83 GLN A C 1
ATOM 682 O O . GLN A 1 83 ? -1.382 3.311 -3.553 1.00 86.88 83 GLN A O 1
ATOM 687 N N . VAL A 1 84 ? -2.332 4.757 -2.121 1.00 91.25 84 VAL A N 1
ATOM 688 C CA . VAL A 1 84 ? -1.564 5.923 -2.587 1.00 91.25 84 VAL A CA 1
ATOM 689 C C . VAL A 1 84 ? -0.064 5.697 -2.395 1.00 91.25 84 VAL A C 1
ATOM 691 O O . VAL A 1 84 ? 0.714 5.925 -3.322 1.00 91.25 84 VAL A O 1
ATOM 694 N N . LEU A 1 85 ? 0.352 5.219 -1.220 1.00 88.38 85 LEU A N 1
ATOM 695 C CA . LEU A 1 85 ? 1.758 4.939 -0.924 1.00 88.38 85 LEU A CA 1
ATOM 696 C C . LEU A 1 85 ? 2.314 3.809 -1.801 1.00 88.38 85 LEU A C 1
ATOM 698 O O . LEU A 1 85 ? 3.431 3.931 -2.307 1.00 88.38 85 LEU A O 1
ATOM 702 N N . TYR A 1 86 ? 1.530 2.752 -2.029 1.00 85.56 86 TYR A N 1
ATOM 703 C CA . TYR A 1 86 ? 1.886 1.650 -2.920 1.00 85.56 86 TYR A CA 1
ATOM 704 C C . TYR A 1 86 ? 2.120 2.142 -4.350 1.00 85.56 86 TYR A C 1
ATOM 706 O O . TYR A 1 86 ? 3.223 2.004 -4.874 1.00 85.56 86 TYR A O 1
ATOM 714 N N . PHE A 1 87 ? 1.129 2.791 -4.967 1.00 85.62 87 PHE A N 1
ATOM 715 C CA . PHE A 1 87 ? 1.269 3.263 -6.346 1.00 85.62 87 PHE A CA 1
ATOM 716 C C . PHE A 1 87 ? 2.355 4.327 -6.489 1.00 85.62 87 PHE A C 1
ATOM 718 O O . PHE A 1 87 ? 3.031 4.367 -7.514 1.00 85.62 87 PHE A O 1
ATOM 725 N N . ASN A 1 88 ? 2.578 5.152 -5.463 1.00 88.81 88 ASN A N 1
ATOM 726 C CA . ASN A 1 88 ? 3.700 6.080 -5.457 1.00 88.81 88 ASN A CA 1
ATOM 727 C C . ASN A 1 88 ? 5.054 5.356 -5.475 1.00 88.81 88 ASN A C 1
ATOM 729 O O . ASN A 1 88 ? 5.952 5.767 -6.208 1.00 88.81 88 ASN A O 1
ATOM 733 N N . LYS A 1 89 ? 5.203 4.275 -4.700 1.00 85.81 8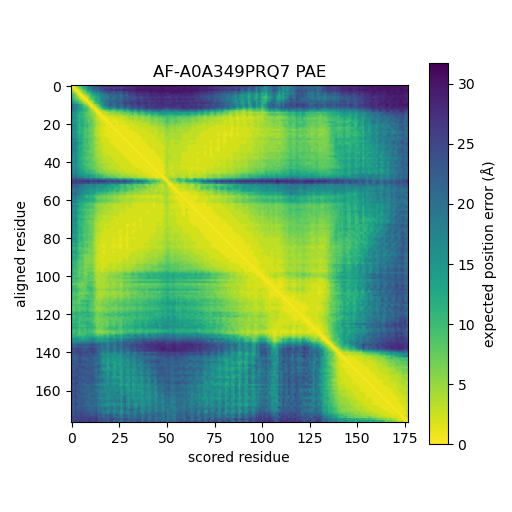9 LYS A N 1
ATOM 734 C CA . LYS A 1 89 ? 6.413 3.443 -4.703 1.00 85.81 89 LYS A CA 1
ATOM 735 C C . LYS A 1 89 ? 6.640 2.799 -6.072 1.00 85.81 89 LYS A C 1
ATOM 737 O O . LYS A 1 89 ? 7.748 2.879 -6.594 1.00 85.81 89 LYS A O 1
ATOM 742 N N . GLU A 1 90 ? 5.601 2.224 -6.674 1.00 85.12 90 GLU A N 1
ATOM 743 C CA . GLU A 1 90 ? 5.687 1.616 -8.010 1.00 85.12 90 GLU A CA 1
ATOM 744 C C . GLU A 1 90 ? 6.013 2.662 -9.091 1.00 85.12 90 GLU A C 1
ATOM 746 O O . GLU A 1 90 ? 6.858 2.439 -9.960 1.00 85.12 90 GLU A O 1
ATOM 751 N N . ALA A 1 91 ? 5.410 3.852 -9.007 1.00 87.19 91 ALA A N 1
ATOM 752 C CA . ALA A 1 91 ? 5.731 4.965 -9.894 1.00 87.19 91 ALA A CA 1
ATOM 753 C C . ALA A 1 91 ? 7.185 5.425 -9.718 1.00 87.19 91 ALA A C 1
ATOM 755 O O . ALA A 1 91 ? 7.872 5.669 -10.708 1.00 87.19 91 ALA A O 1
ATOM 756 N N . HIS A 1 92 ? 7.686 5.493 -8.482 1.00 87.12 92 HIS A N 1
ATOM 757 C CA . HIS A 1 92 ? 9.081 5.829 -8.201 1.00 87.12 92 HIS A CA 1
ATOM 758 C C . HIS A 1 92 ? 10.052 4.788 -8.754 1.00 87.12 92 HIS A C 1
ATOM 760 O O . HIS A 1 92 ? 11.034 5.153 -9.400 1.00 87.12 92 HIS A O 1
ATOM 766 N N . TRP A 1 93 ? 9.741 3.503 -8.578 1.00 86.56 93 TRP A N 1
ATOM 767 C CA . TRP A 1 93 ? 10.491 2.393 -9.164 1.00 86.56 93 TRP A CA 1
ATOM 768 C C . TRP A 1 93 ? 10.569 2.491 -10.695 1.00 86.56 93 TRP A C 1
ATOM 770 O O . TRP A 1 93 ? 11.619 2.227 -11.286 1.00 86.56 93 TRP A O 1
ATOM 780 N N . LEU A 1 94 ? 9.474 2.904 -11.339 1.00 86.44 94 LEU A N 1
ATOM 781 C CA . LEU A 1 94 ? 9.417 3.068 -12.788 1.00 86.44 94 LEU A CA 1
ATOM 782 C C . LEU A 1 94 ? 10.214 4.296 -13.253 1.00 86.44 94 LEU A C 1
ATOM 784 O O . LEU A 1 94 ? 11.024 4.193 -14.174 1.00 86.44 94 LEU A O 1
ATOM 788 N N . VAL A 1 95 ? 10.018 5.453 -12.613 1.00 85.69 95 VAL A N 1
ATOM 789 C CA . VAL A 1 95 ? 10.694 6.711 -12.977 1.00 85.69 95 VAL A CA 1
ATOM 790 C C . VAL A 1 95 ? 12.205 6.625 -12.751 1.00 85.69 95 VAL A C 1
ATOM 792 O O . VAL A 1 95 ? 12.962 7.150 -13.567 1.00 85.69 95 VAL A O 1
ATOM 795 N N . SER A 1 96 ? 12.668 5.932 -11.706 1.00 86.00 96 SER A N 1
ATOM 796 C CA . SER A 1 96 ? 14.106 5.764 -11.442 1.00 86.00 96 SER A CA 1
ATOM 797 C C . SER A 1 96 ? 14.823 4.983 -12.550 1.00 86.00 96 SER A C 1
ATOM 799 O O . SER A 1 96 ? 15.973 5.275 -12.876 1.00 86.00 96 SER A O 1
ATOM 801 N N . ARG A 1 97 ? 14.126 4.029 -13.176 1.00 85.38 97 ARG A N 1
ATOM 802 C CA . ARG A 1 97 ? 14.632 3.185 -14.268 1.00 85.38 97 ARG A CA 1
ATOM 803 C C . ARG A 1 97 ? 14.448 3.799 -15.651 1.00 85.38 97 ARG A C 1
ATOM 805 O O . ARG A 1 97 ? 15.291 3.608 -16.523 1.00 85.38 97 ARG A O 1
ATOM 812 N N . PHE A 1 98 ? 13.386 4.578 -15.841 1.00 85.81 98 PHE A N 1
ATOM 813 C CA . PHE A 1 98 ? 13.081 5.274 -17.090 1.00 85.81 98 PHE A CA 1
ATOM 814 C C . PHE A 1 98 ? 13.015 6.797 -16.864 1.00 85.81 98 PHE A C 1
ATOM 816 O O . PHE A 1 98 ? 11.954 7.401 -17.034 1.00 85.81 98 PHE A O 1
ATOM 823 N N . PRO A 1 99 ? 14.137 7.469 -16.537 1.00 82.12 99 PRO A N 1
ATOM 824 C CA . PRO A 1 99 ? 14.141 8.880 -16.126 1.00 82.12 99 PRO A CA 1
ATOM 825 C C . PRO A 1 99 ? 13.675 9.845 -17.223 1.00 82.12 99 PRO A C 1
ATOM 827 O O . PRO A 1 99 ? 13.206 10.943 -16.940 1.00 82.12 99 PRO A O 1
ATOM 830 N N . LYS A 1 100 ? 13.781 9.440 -18.494 1.00 81.75 100 LYS A N 1
ATOM 831 C CA . LYS A 1 100 ? 13.278 10.207 -19.644 1.00 81.75 100 LYS A CA 1
ATOM 832 C C . LYS A 1 100 ? 11.826 9.881 -20.001 1.00 81.75 100 LYS A C 1
ATOM 834 O O . LYS A 1 100 ? 11.319 10.426 -20.973 1.00 81.75 100 LYS A O 1
ATOM 839 N N . SER A 1 101 ? 11.169 8.986 -19.253 1.00 79.25 101 SER A N 1
ATOM 840 C CA . SER A 1 101 ? 9.862 8.408 -19.606 1.00 79.25 101 SER A CA 1
ATOM 841 C C . SER A 1 101 ? 9.836 7.798 -21.018 1.00 79.25 101 SER A C 1
ATOM 843 O O . SER A 1 101 ? 8.814 7.780 -21.699 1.00 79.25 101 SER A O 1
ATOM 845 N N . GLU A 1 102 ? 10.983 7.304 -21.480 1.00 79.69 102 GLU A N 1
ATOM 846 C CA . GLU A 1 102 ? 11.155 6.639 -22.769 1.00 79.69 102 GLU A CA 1
ATOM 847 C C . GLU A 1 102 ? 11.689 5.231 -22.524 1.00 79.69 102 GLU A C 1
ATOM 849 O O . GLU A 1 102 ? 12.414 5.002 -21.555 1.00 79.69 102 GLU A O 1
ATOM 854 N N . TYR A 1 103 ? 11.328 4.290 -23.398 1.00 83.25 103 TYR A N 1
ATOM 855 C CA . TYR A 1 103 ? 11.841 2.930 -23.316 1.00 83.25 103 TYR A CA 1
ATOM 856 C C . TYR A 1 103 ? 13.366 2.921 -23.460 1.00 83.25 103 TYR A C 1
ATOM 858 O O . TYR A 1 103 ? 13.924 3.575 -24.344 1.00 83.25 103 TYR A O 1
ATOM 866 N N . ALA A 1 104 ? 14.016 2.124 -22.624 1.00 84.75 104 ALA A N 1
ATOM 867 C CA . ALA A 1 104 ? 15.423 1.794 -22.719 1.00 84.75 104 ALA A CA 1
ATOM 868 C C . ALA A 1 104 ? 15.592 0.310 -22.394 1.00 84.75 104 ALA A C 1
ATOM 870 O O . ALA A 1 104 ? 14.844 -0.229 -21.578 1.00 84.75 104 ALA A O 1
ATOM 871 N N . ASP A 1 105 ? 16.576 -0.333 -23.016 1.00 90.38 105 ASP A N 1
ATOM 872 C CA . ASP A 1 105 ? 16.986 -1.670 -22.602 1.00 90.38 105 ASP A CA 1
ATOM 873 C C . ASP A 1 105 ? 17.636 -1.563 -21.212 1.00 90.38 105 ASP A C 1
ATOM 875 O O . ASP A 1 105 ? 18.594 -0.810 -21.020 1.00 90.38 105 ASP A O 1
ATOM 879 N N . ILE A 1 106 ? 17.104 -2.299 -20.236 1.00 88.38 106 ILE A N 1
ATOM 880 C CA . ILE A 1 106 ? 17.567 -2.314 -18.846 1.00 88.38 106 ILE A CA 1
ATOM 881 C C . ILE A 1 106 ? 17.964 -3.738 -18.483 1.00 88.38 106 ILE A C 1
ATOM 883 O O . ILE A 1 106 ? 17.137 -4.656 -18.510 1.00 88.38 106 ILE A O 1
ATOM 887 N N . ALA A 1 107 ? 19.234 -3.907 -18.110 1.00 89.50 107 ALA A N 1
ATOM 888 C CA . ALA A 1 107 ? 19.785 -5.197 -17.724 1.00 89.50 107 ALA A CA 1
ATOM 889 C C . ALA A 1 107 ? 18.956 -5.844 -16.602 1.00 89.50 107 ALA A C 1
ATOM 891 O O . ALA A 1 107 ? 18.637 -5.201 -15.603 1.00 89.50 107 ALA A O 1
ATOM 892 N N . GLY A 1 108 ? 18.590 -7.113 -16.783 1.00 88.44 108 GLY A N 1
ATOM 893 C CA . GLY A 1 108 ? 17.750 -7.870 -15.854 1.00 88.44 108 GLY A CA 1
ATOM 894 C C . GLY A 1 108 ? 16.265 -7.485 -15.824 1.00 88.44 108 GLY A C 1
ATOM 895 O O . GLY A 1 108 ? 15.527 -8.092 -15.053 1.00 88.44 108 GLY A O 1
ATOM 896 N N . LEU A 1 109 ? 15.805 -6.527 -16.642 1.00 88.81 109 LEU A N 1
ATOM 897 C CA . LEU A 1 109 ? 14.400 -6.097 -16.677 1.00 88.81 109 LEU A CA 1
ATOM 898 C C . LEU A 1 109 ? 13.768 -6.220 -18.067 1.00 88.81 109 LEU A C 1
ATOM 900 O O . LEU A 1 109 ? 12.812 -6.973 -18.241 1.00 88.81 109 LEU A O 1
ATOM 904 N N . CYS A 1 110 ? 14.271 -5.491 -19.067 1.00 90.38 110 CYS A N 1
ATOM 905 C CA . CYS A 1 110 ? 13.720 -5.542 -20.422 1.00 90.38 110 CYS A CA 1
ATOM 906 C C . CYS A 1 110 ? 14.778 -5.264 -21.499 1.00 90.38 110 CYS A C 1
ATOM 908 O O . CYS A 1 110 ? 15.719 -4.509 -21.277 1.00 90.38 110 CYS A O 1
ATOM 910 N N . LYS A 1 111 ? 14.621 -5.882 -22.675 1.00 90.00 111 LYS A N 1
ATOM 911 C CA . LYS A 1 111 ? 15.457 -5.632 -23.856 1.00 90.00 111 LYS A CA 1
ATOM 912 C C . LYS A 1 111 ? 14.662 -5.899 -25.131 1.00 90.00 111 LYS A C 1
ATOM 914 O O . LYS A 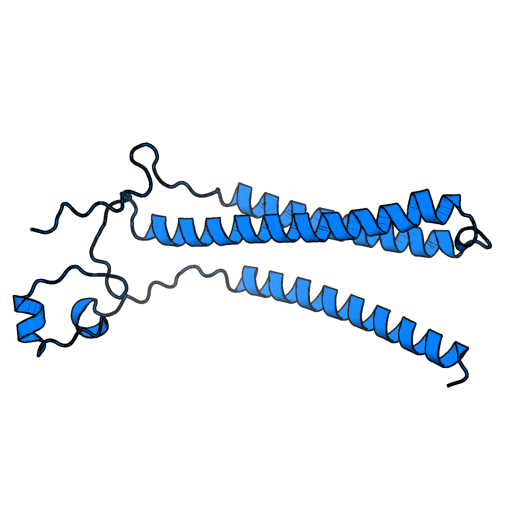1 111 ? 13.976 -6.920 -25.209 1.00 90.00 111 LYS A O 1
ATOM 919 N N . VAL A 1 112 ? 14.782 -5.035 -26.135 1.00 91.25 112 VAL A N 1
ATOM 920 C CA . VAL A 1 112 ? 14.302 -5.327 -27.493 1.00 91.25 112 VAL A CA 1
ATOM 921 C C . VAL A 1 112 ? 15.370 -6.111 -28.251 1.00 91.25 112 VAL A C 1
ATOM 923 O O . VAL A 1 112 ? 16.505 -5.664 -28.388 1.00 91.25 112 VAL A O 1
ATOM 926 N N . VAL A 1 113 ? 14.989 -7.270 -28.787 1.00 91.19 113 VAL A N 1
ATOM 927 C CA . VAL A 1 113 ? 15.884 -8.164 -29.537 1.00 91.19 113 VAL A CA 1
ATOM 928 C C . VAL A 1 113 ? 15.381 -8.395 -30.955 1.00 91.19 113 VAL A C 1
ATOM 930 O O . VAL A 1 113 ? 14.179 -8.309 -31.221 1.00 91.19 113 VAL A O 1
ATOM 933 N N . THR A 1 114 ? 16.300 -8.654 -31.885 1.00 93.56 114 THR A N 1
ATOM 934 C CA . THR A 1 114 ? 15.947 -8.921 -33.286 1.00 93.56 114 THR A CA 1
ATOM 935 C C . THR A 1 114 ? 15.650 -10.402 -33.519 1.00 93.56 114 THR A C 1
ATOM 937 O O . THR A 1 114 ? 16.003 -11.262 -32.712 1.00 93.56 114 THR A O 1
ATOM 940 N N . GLN A 1 115 ? 15.004 -10.726 -34.642 1.00 94.38 115 GLN A N 1
ATOM 941 C CA . GLN A 1 115 ? 14.724 -12.120 -35.000 1.00 94.38 115 GLN A CA 1
ATOM 942 C C . GLN A 1 115 ? 16.009 -12.925 -35.236 1.00 94.38 115 GLN A C 1
ATOM 944 O O . GLN A 1 115 ? 16.041 -14.115 -34.935 1.00 94.38 115 GLN A O 1
ATOM 949 N N . GLU A 1 116 ? 17.079 -12.286 -35.716 1.00 96.06 116 GLU A N 1
ATOM 950 C CA . GLU A 1 116 ? 18.390 -12.918 -35.884 1.00 96.06 116 GLU A CA 1
ATOM 951 C C . GLU A 1 116 ? 19.031 -13.274 -34.531 1.00 96.06 116 GLU A C 1
ATOM 953 O O . GLU A 1 116 ? 19.591 -14.362 -34.377 1.00 96.06 116 GLU A O 1
ATOM 958 N N . GLU A 1 117 ? 18.912 -12.396 -33.527 1.00 93.38 117 GLU A N 1
ATOM 959 C CA . GLU A 1 117 ? 19.379 -12.665 -32.158 1.00 93.38 117 GLU A CA 1
ATOM 960 C C . GLU A 1 117 ? 18.596 -13.826 -31.528 1.00 93.38 117 GLU A C 1
ATOM 962 O O . GLU A 1 117 ? 19.186 -14.691 -30.878 1.00 93.38 117 GLU A O 1
ATOM 967 N N . ILE A 1 118 ? 17.284 -13.894 -31.782 1.00 94.94 118 ILE A N 1
ATOM 968 C CA . ILE A 1 118 ? 16.427 -15.008 -31.355 1.00 94.94 118 ILE A CA 1
ATOM 969 C C . ILE A 1 118 ? 16.844 -16.318 -32.037 1.00 94.94 118 ILE A C 1
ATOM 971 O O . ILE A 1 118 ? 16.989 -17.338 -31.366 1.00 94.94 118 ILE A O 1
ATOM 975 N N . ALA A 1 119 ? 17.080 -16.299 -33.352 1.00 96.00 119 ALA A N 1
ATOM 976 C CA . ALA A 1 119 ? 17.511 -17.478 -34.103 1.00 96.00 119 ALA A CA 1
ATOM 977 C C . ALA A 1 119 ? 18.872 -18.007 -33.615 1.00 96.00 119 ALA A C 1
ATOM 979 O O . ALA A 1 119 ? 19.053 -19.214 -33.489 1.00 96.00 119 ALA A O 1
ATOM 980 N N . THR A 1 120 ? 19.799 -17.108 -33.265 1.00 95.62 120 THR A N 1
ATOM 981 C CA . THR A 1 120 ? 21.110 -17.464 -32.687 1.00 95.62 120 THR A CA 1
ATOM 982 C C . THR A 1 120 ? 20.984 -18.104 -31.298 1.00 95.62 120 THR A C 1
ATOM 984 O O . THR A 1 120 ? 21.859 -18.853 -30.877 1.00 95.62 120 THR A O 1
ATOM 987 N N . ASN A 1 121 ? 19.887 -17.835 -30.586 1.00 93.62 121 ASN A N 1
ATOM 988 C CA . ASN A 1 121 ? 19.565 -18.404 -29.276 1.00 93.62 121 ASN A CA 1
ATOM 989 C C . ASN A 1 121 ? 18.604 -19.606 -29.369 1.00 93.62 121 ASN A C 1
ATOM 991 O O . ASN A 1 121 ? 17.810 -19.836 -28.450 1.00 93.62 121 ASN A O 1
ATOM 995 N N . ASP A 1 122 ? 18.654 -20.357 -30.474 1.00 95.81 122 ASP A N 1
ATOM 996 C CA . ASP A 1 122 ? 17.817 -21.537 -30.740 1.00 95.81 122 ASP A CA 1
ATOM 997 C C . ASP A 1 122 ? 16.308 -21.254 -30.622 1.00 95.81 122 ASP A C 1
ATOM 999 O O . ASP A 1 122 ? 15.529 -22.099 -30.182 1.00 95.81 122 ASP A O 1
ATOM 1003 N N . TYR A 1 123 ? 15.884 -20.033 -30.968 1.00 94.56 123 TYR A N 1
ATOM 1004 C CA . TYR A 1 123 ? 14.504 -19.550 -30.834 1.00 94.56 123 TYR A CA 1
ATOM 1005 C C . TYR A 1 123 ? 13.932 -19.593 -29.405 1.00 94.56 123 TYR A C 1
ATOM 1007 O O . TYR A 1 123 ? 12.719 -19.496 -29.207 1.00 94.56 123 TYR A O 1
ATOM 1015 N N . SER A 1 124 ? 14.784 -19.699 -28.383 1.00 93.88 124 SER A N 1
ATOM 1016 C CA . SER A 1 124 ? 14.357 -19.655 -26.985 1.00 93.88 124 SER A CA 1
ATOM 1017 C C . SER A 1 124 ? 13.800 -18.277 -26.629 1.00 93.88 124 SER A C 1
ATOM 1019 O O . SER A 1 124 ? 14.432 -17.267 -26.905 1.00 93.88 124 SER A O 1
ATOM 1021 N N . LEU A 1 125 ? 12.648 -18.207 -25.962 1.00 92.56 125 LEU A N 1
ATOM 1022 C CA . LEU A 1 125 ? 12.042 -16.941 -25.513 1.00 92.56 125 LEU A CA 1
ATOM 1023 C C . LEU A 1 125 ? 12.259 -16.672 -24.017 1.00 92.56 125 LEU A C 1
ATOM 1025 O O . LEU A 1 125 ? 11.609 -15.812 -23.425 1.00 92.56 125 LEU A O 1
ATOM 1029 N N . THR A 1 126 ? 13.172 -17.407 -23.377 1.00 92.19 126 THR A N 1
ATOM 1030 C CA . THR A 1 126 ? 13.515 -17.178 -21.972 1.00 92.19 126 THR A CA 1
ATOM 1031 C C . THR A 1 126 ? 14.219 -15.833 -21.825 1.00 92.19 126 THR A C 1
ATOM 1033 O O . THR A 1 126 ? 15.348 -15.672 -22.288 1.00 92.19 126 THR A O 1
ATOM 1036 N N . ALA A 1 127 ? 13.575 -14.887 -21.134 1.00 89.69 127 ALA A N 1
ATOM 1037 C CA . ALA A 1 127 ? 14.052 -13.511 -20.992 1.00 89.69 127 ALA A CA 1
ATOM 1038 C C . ALA A 1 127 ? 15.532 -13.431 -20.582 1.00 89.69 127 ALA A C 1
ATOM 1040 O O . ALA A 1 127 ? 16.301 -12.717 -21.219 1.00 89.69 127 ALA A O 1
ATOM 1041 N N . GLY A 1 128 ? 15.962 -14.233 -19.599 1.00 89.12 128 GLY A N 1
ATOM 1042 C CA . GLY A 1 128 ? 17.334 -14.226 -19.074 1.00 89.12 128 GLY A CA 1
ATOM 1043 C C . GLY A 1 128 ? 18.452 -14.411 -20.114 1.00 89.12 128 GLY A C 1
ATOM 1044 O O . GLY A 1 128 ? 19.565 -13.956 -19.873 1.00 89.12 128 GLY A O 1
ATOM 1045 N N . ARG A 1 129 ? 18.171 -15.000 -21.287 1.00 90.75 129 ARG A N 1
ATOM 1046 C CA . ARG A 1 129 ? 19.144 -15.108 -22.394 1.00 90.75 129 ARG A CA 1
ATOM 1047 C C . ARG A 1 129 ? 19.455 -13.771 -23.068 1.00 90.75 129 ARG A C 1
ATOM 1049 O O . ARG A 1 129 ? 20.504 -13.629 -23.682 1.00 90.75 129 ARG A O 1
ATOM 1056 N N . TYR A 1 130 ? 18.553 -12.804 -22.937 1.00 93.12 130 TYR A N 1
ATOM 1057 C CA . TYR A 1 130 ? 18.593 -11.535 -23.655 1.00 93.12 130 TYR A CA 1
ATOM 1058 C C . TYR A 1 130 ? 18.845 -10.346 -22.734 1.00 93.12 130 TYR A C 1
ATOM 1060 O O . TYR A 1 130 ? 19.632 -9.465 -23.071 1.00 93.12 130 TYR A O 1
ATOM 1068 N N . VAL A 1 131 ? 18.185 -10.313 -21.571 1.00 90.06 131 VAL A N 1
ATOM 1069 C CA . VAL A 1 131 ? 18.238 -9.162 -20.653 1.00 90.06 131 VAL A CA 1
ATOM 1070 C C . VAL A 1 131 ? 19.498 -9.116 -19.794 1.00 90.06 131 VAL A C 1
ATOM 1072 O O . VAL A 1 131 ? 19.776 -8.078 -19.203 1.00 90.06 131 VAL A O 1
ATOM 1075 N N . GLY A 1 132 ? 20.270 -10.200 -19.712 1.00 87.19 132 GLY A N 1
ATOM 1076 C CA . GLY A 1 132 ? 21.407 -10.282 -18.796 1.00 87.19 132 GLY A CA 1
ATOM 1077 C C . GLY A 1 132 ? 20.978 -10.212 -17.325 1.00 87.19 132 GLY A C 1
ATOM 1078 O O . GLY A 1 132 ? 19.820 -10.458 -16.986 1.00 87.19 132 GLY A O 1
ATOM 1079 N N . VAL A 1 133 ? 21.922 -9.881 -16.446 1.00 81.00 133 VAL A N 1
ATOM 1080 C CA . VAL A 1 133 ? 21.698 -9.775 -14.997 1.00 81.00 133 VAL A CA 1
ATOM 1081 C C . VAL A 1 133 ? 21.787 -8.307 -14.603 1.00 81.00 133 VAL A C 1
ATOM 1083 O O . VAL A 1 133 ? 22.728 -7.619 -15.003 1.00 81.00 133 VAL A O 1
ATOM 1086 N N . ALA A 1 134 ? 20.807 -7.824 -13.839 1.00 75.75 134 ALA A N 1
ATOM 1087 C CA . ALA A 1 134 ? 20.886 -6.490 -13.264 1.00 75.75 134 ALA A CA 1
ATOM 1088 C C . ALA A 1 134 ? 22.131 -6.416 -12.360 1.00 75.75 134 ALA A C 1
ATOM 1090 O O . ALA A 1 134 ? 22.348 -7.342 -11.571 1.00 75.75 134 ALA A O 1
ATOM 1091 N N . PRO A 1 135 ? 22.959 -5.359 -12.439 1.00 68.38 135 PRO A N 1
ATOM 1092 C CA . PRO A 1 135 ? 23.958 -5.132 -11.401 1.00 68.38 135 PRO A CA 1
ATOM 1093 C C . PRO A 1 135 ? 23.247 -5.120 -10.041 1.00 68.38 135 PRO A C 1
ATOM 1095 O O . PRO A 1 135 ? 22.127 -4.613 -9.951 1.00 68.38 135 PRO A O 1
ATOM 1098 N N . GLN A 1 136 ? 23.867 -5.695 -9.004 1.00 58.09 136 GLN A N 1
ATOM 1099 C CA . GLN A 1 136 ? 23.382 -5.540 -7.631 1.00 58.09 136 GLN A CA 1
ATOM 1100 C C . GLN A 1 136 ? 23.472 -4.059 -7.270 1.00 58.09 136 GLN A C 1
ATOM 1102 O O . GLN A 1 136 ? 24.494 -3.561 -6.811 1.00 58.09 136 GLN A O 1
ATOM 1107 N N . ILE A 1 137 ? 22.404 -3.339 -7.571 1.00 56.12 137 ILE A N 1
ATOM 1108 C CA . ILE A 1 137 ? 22.099 -2.070 -6.954 1.00 56.12 137 ILE A CA 1
ATOM 1109 C C . ILE A 1 137 ? 21.389 -2.508 -5.684 1.00 56.12 137 ILE A C 1
ATOM 1111 O O . ILE A 1 137 ? 20.337 -3.145 -5.774 1.00 56.12 137 ILE A O 1
ATOM 1115 N N . ASP A 1 138 ? 22.003 -2.253 -4.530 1.00 51.94 138 ASP A N 1
ATOM 1116 C CA . ASP A 1 138 ? 21.256 -2.169 -3.279 1.00 51.94 138 ASP A CA 1
ATOM 1117 C C . ASP A 1 138 ? 20.195 -1.101 -3.551 1.00 51.94 138 ASP A C 1
ATOM 1119 O O . ASP A 1 138 ? 20.465 0.101 -3.520 1.00 51.94 138 ASP A O 1
ATOM 1123 N N . GLU A 1 139 ? 19.012 -1.526 -4.003 1.00 53.44 139 GLU A N 1
ATOM 1124 C CA . GLU A 1 139 ? 17.856 -0.665 -3.890 1.00 53.44 139 GLU A CA 1
ATOM 1125 C C . GLU A 1 139 ? 17.810 -0.329 -2.411 1.00 53.44 139 GLU A C 1
ATOM 1127 O O . GLU A 1 139 ? 17.859 -1.243 -1.587 1.00 53.44 139 GLU A O 1
ATOM 1132 N N . ASP A 1 140 ? 17.780 0.966 -2.110 1.00 57.44 140 ASP A N 1
ATOM 1133 C CA . ASP A 1 140 ? 17.590 1.581 -0.795 1.00 57.44 140 ASP A CA 1
ATOM 1134 C C . ASP A 1 140 ? 16.204 1.167 -0.239 1.00 57.44 140 ASP A C 1
ATOM 1136 O O . ASP A 1 140 ? 15.331 1.977 0.071 1.00 57.44 140 ASP A O 1
ATOM 1140 N N . PHE A 1 141 ? 15.930 -0.139 -0.224 1.00 57.16 141 PHE A N 1
ATOM 1141 C CA . PHE A 1 141 ? 14.827 -0.761 0.453 1.00 57.16 141 PHE A CA 1
ATOM 1142 C C . PHE A 1 141 ? 15.105 -0.463 1.908 1.00 57.16 141 PHE A C 1
ATOM 1144 O O . PHE A 1 141 ? 15.995 -1.047 2.526 1.00 57.16 141 PHE A O 1
ATOM 1151 N N . ASP A 1 142 ? 14.367 0.511 2.419 1.00 65.69 142 ASP A N 1
ATOM 1152 C CA . ASP A 1 142 ? 14.432 0.919 3.804 1.00 65.69 142 ASP A CA 1
ATOM 1153 C C . ASP A 1 142 ? 13.839 -0.213 4.658 1.00 65.69 142 ASP A C 1
ATOM 1155 O O . ASP A 1 142 ? 12.665 -0.216 5.041 1.00 65.69 142 ASP A O 1
ATOM 1159 N N . TYR A 1 143 ? 14.651 -1.257 4.863 1.00 67.12 143 TYR A N 1
ATOM 1160 C CA . TYR A 1 143 ? 14.328 -2.420 5.683 1.00 67.12 143 TYR A CA 1
ATOM 1161 C C . TYR A 1 143 ? 13.957 -1.970 7.088 1.00 67.12 143 TYR A C 1
ATOM 1163 O O . TYR A 1 143 ? 13.102 -2.588 7.714 1.00 67.12 143 TYR A O 1
ATOM 1171 N N . GLU A 1 144 ? 14.581 -0.898 7.570 1.00 68.56 144 GLU A N 1
ATOM 1172 C CA . GLU A 1 144 ? 14.340 -0.349 8.891 1.00 68.56 144 GLU A CA 1
ATOM 1173 C C . GLU A 1 144 ? 12.942 0.265 8.979 1.00 68.56 144 GLU A C 1
ATOM 1175 O O . GLU A 1 144 ? 12.176 -0.102 9.871 1.00 68.56 144 GLU A O 1
ATOM 1180 N N . GLU A 1 145 ? 12.552 1.097 8.012 1.00 69.88 145 GLU A N 1
ATOM 1181 C CA . GLU A 1 145 ? 11.200 1.644 7.937 1.00 69.88 145 GLU A CA 1
ATOM 1182 C C . GLU A 1 145 ? 10.158 0.534 7.758 1.00 69.88 145 GLU A C 1
ATOM 1184 O O . GLU A 1 145 ? 9.164 0.496 8.490 1.00 69.88 145 GLU A O 1
ATOM 1189 N N . ARG A 1 146 ? 10.396 -0.421 6.848 1.00 74.00 146 ARG A N 1
ATOM 1190 C CA . ARG A 1 146 ? 9.459 -1.532 6.637 1.00 74.00 146 ARG A CA 1
ATOM 1191 C C . ARG A 1 146 ? 9.310 -2.412 7.872 1.00 74.00 146 ARG A C 1
ATOM 1193 O O . ARG A 1 146 ? 8.199 -2.826 8.199 1.00 74.00 146 ARG A O 1
ATOM 1200 N N . MET A 1 147 ? 10.404 -2.693 8.571 1.00 77.00 147 MET A N 1
ATOM 1201 C CA . MET A 1 147 ? 10.378 -3.490 9.793 1.00 77.00 147 MET A CA 1
ATOM 1202 C C . MET A 1 147 ? 9.731 -2.722 10.950 1.00 77.00 147 MET A C 1
ATOM 1204 O O . MET A 1 147 ? 9.002 -3.315 11.744 1.00 77.00 147 MET A O 1
ATOM 1208 N N . ALA A 1 148 ? 9.941 -1.406 11.037 1.00 70.50 148 ALA A N 1
ATOM 1209 C CA . ALA A 1 148 ? 9.285 -0.553 12.021 1.00 70.50 148 ALA A CA 1
ATOM 1210 C C . ALA A 1 148 ? 7.764 -0.509 11.810 1.00 70.50 148 ALA A C 1
ATOM 1212 O O . ALA A 1 148 ? 7.014 -0.624 12.780 1.00 70.50 148 ALA A O 1
ATOM 1213 N N . GLU A 1 149 ? 7.301 -0.408 10.560 1.00 70.12 149 GLU A N 1
ATOM 1214 C CA . GLU A 1 149 ? 5.879 -0.515 10.211 1.00 70.12 149 GLU A CA 1
ATOM 1215 C C . GLU A 1 149 ? 5.293 -1.866 10.644 1.00 70.12 149 GLU A C 1
ATOM 1217 O O . GLU A 1 149 ? 4.315 -1.888 11.393 1.00 70.12 149 GLU A O 1
ATOM 1222 N N . ILE A 1 150 ? 5.936 -2.977 10.257 1.00 82.44 150 ILE A N 1
ATOM 1223 C CA . ILE A 1 150 ? 5.506 -4.339 10.622 1.00 82.44 150 ILE A CA 1
ATOM 1224 C C . ILE A 1 150 ? 5.441 -4.501 12.143 1.00 82.44 150 ILE A C 1
ATOM 1226 O O . ILE A 1 150 ? 4.498 -5.085 12.669 1.00 82.44 150 ILE A O 1
ATOM 1230 N N . LYS A 1 151 ? 6.425 -3.970 12.875 1.00 78.25 151 LYS A N 1
ATOM 1231 C CA . LYS A 1 151 ? 6.472 -4.067 14.337 1.00 78.25 151 LYS A CA 1
ATOM 1232 C C . LYS A 1 151 ? 5.313 -3.323 15.003 1.00 78.25 151 LYS A C 1
ATOM 1234 O O . LYS A 1 151 ? 4.732 -3.848 15.950 1.00 78.25 151 LYS A O 1
ATOM 1239 N N . ILE A 1 152 ? 4.979 -2.124 14.523 1.00 73.69 152 ILE A N 1
ATOM 1240 C CA . ILE A 1 152 ? 3.854 -1.332 15.045 1.00 73.69 152 ILE A CA 1
ATOM 1241 C C . ILE A 1 152 ? 2.526 -2.045 14.769 1.00 73.69 152 ILE A C 1
ATOM 1243 O O . ILE A 1 152 ? 1.683 -2.141 15.661 1.00 73.69 152 ILE A O 1
ATOM 1247 N N . GLU A 1 153 ? 2.347 -2.563 13.554 1.00 75.88 153 GLU A N 1
ATOM 1248 C CA . GLU A 1 153 ? 1.144 -3.303 13.166 1.00 75.88 153 GLU A CA 1
ATOM 1249 C C . GLU A 1 153 ? 0.982 -4.579 14.002 1.00 75.88 153 GLU A C 1
ATOM 1251 O O . GLU A 1 153 ? -0.067 -4.793 14.609 1.00 75.88 153 GLU A O 1
ATOM 1256 N N . LEU A 1 154 ? 2.052 -5.367 14.136 1.00 87.31 154 LEU A N 1
ATOM 1257 C CA . LEU A 1 154 ? 2.071 -6.577 14.955 1.00 87.31 154 LEU A CA 1
ATOM 1258 C C . LEU A 1 154 ? 1.758 -6.282 16.427 1.00 87.31 154 LEU A C 1
ATOM 1260 O O . LEU A 1 154 ? 1.020 -7.031 17.065 1.00 87.31 154 LEU A O 1
ATOM 1264 N N . GLN A 1 155 ? 2.293 -5.188 16.975 1.00 81.50 155 GLN A N 1
ATOM 1265 C CA . GLN A 1 155 ? 1.987 -4.778 18.343 1.00 81.50 155 GLN A CA 1
ATOM 1266 C C . GLN A 1 155 ? 0.504 -4.417 18.502 1.00 81.50 155 GLN A C 1
ATOM 1268 O O . GLN A 1 155 ? -0.120 -4.855 19.466 1.00 81.50 155 GLN A O 1
ATOM 1273 N N . SER A 1 156 ? -0.077 -3.685 17.546 1.00 68.25 156 SER A N 1
ATOM 1274 C CA . SER A 1 156 ? -1.504 -3.343 17.574 1.00 68.25 156 SER A CA 1
ATOM 1275 C C . SER A 1 156 ? -2.398 -4.583 17.492 1.00 68.25 156 SER A C 1
ATOM 1277 O O . SER A 1 156 ? -3.362 -4.679 18.245 1.00 68.25 156 SER A O 1
ATOM 1279 N N . LEU A 1 157 ? -2.065 -5.539 16.619 1.00 85.06 157 LEU A N 1
ATOM 1280 C CA . LEU A 1 157 ? -2.794 -6.806 16.502 1.00 85.06 157 LEU A CA 1
ATOM 1281 C C . LEU A 1 157 ? -2.712 -7.628 17.794 1.00 85.06 157 LEU A C 1
ATOM 1283 O O . LEU A 1 157 ? -3.701 -8.228 18.203 1.00 85.06 157 LEU A O 1
ATOM 1287 N N . ASN A 1 158 ? -1.560 -7.627 18.469 1.00 89.06 158 ASN A N 1
ATOM 1288 C CA . ASN A 1 158 ? -1.409 -8.300 19.759 1.00 89.06 158 ASN A CA 1
ATOM 1289 C C . ASN A 1 158 ? -2.250 -7.643 20.865 1.00 89.06 158 ASN A C 1
ATOM 1291 O O . ASN A 1 158 ? -2.878 -8.353 21.643 1.00 89.06 158 ASN A O 1
ATOM 1295 N N . GLU A 1 159 ? -2.286 -6.309 20.940 1.00 83.25 159 GLU A N 1
ATOM 1296 C CA . GLU A 1 159 ? -3.139 -5.579 21.895 1.00 83.25 159 GLU A CA 1
ATOM 1297 C C . GLU A 1 159 ? -4.627 -5.905 21.687 1.00 83.25 159 GLU A C 1
ATOM 1299 O O . GLU A 1 159 ? -5.369 -6.152 22.644 1.00 83.25 159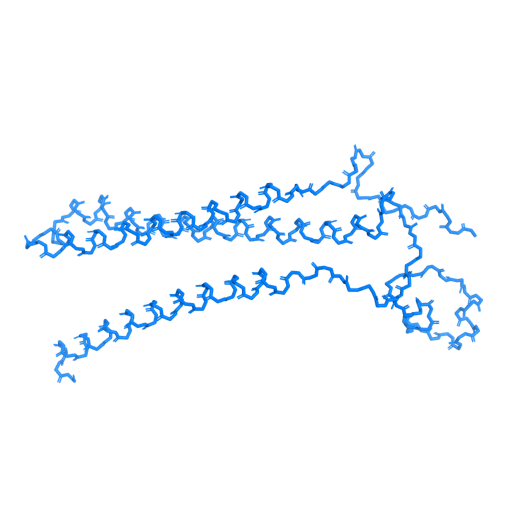 GLU A O 1
ATOM 1304 N N . GLU A 1 160 ? -5.061 -5.941 20.426 1.00 82.06 160 GLU A N 1
ATOM 1305 C CA . GLU A 1 160 ? -6.430 -6.295 20.059 1.00 82.06 160 GLU A CA 1
ATOM 1306 C C . GLU A 1 160 ? -6.739 -7.757 20.393 1.00 82.06 160 GLU A C 1
ATOM 1308 O O . GLU A 1 160 ? -7.764 -8.039 21.012 1.00 82.06 160 GLU A O 1
ATOM 1313 N N . ALA A 1 161 ? -5.824 -8.679 20.083 1.00 91.00 161 ALA A N 1
ATOM 1314 C CA . ALA A 1 161 ? -5.963 -10.093 20.418 1.00 91.00 161 ALA A CA 1
ATOM 1315 C C . ALA A 1 161 ? -6.072 -10.328 21.934 1.00 91.00 161 ALA A C 1
ATOM 1317 O O . ALA A 1 161 ? -6.907 -11.124 22.362 1.00 91.00 161 ALA A O 1
ATOM 1318 N N . ILE A 1 162 ? -5.281 -9.618 22.751 1.00 91.31 162 ILE A N 1
ATOM 1319 C CA . ILE A 1 162 ? -5.378 -9.671 24.220 1.00 91.31 162 ILE A CA 1
ATOM 1320 C C . ILE A 1 162 ? -6.758 -9.191 24.674 1.00 91.31 162 ILE A C 1
ATOM 1322 O O . ILE A 1 162 ? -7.432 -9.890 25.427 1.00 91.31 162 ILE A O 1
ATOM 1326 N N . THR A 1 163 ? -7.212 -8.044 24.164 1.00 81.88 163 THR A N 1
ATOM 1327 C CA . THR A 1 163 ? -8.533 -7.491 24.503 1.00 81.88 163 THR A CA 1
ATOM 1328 C C . THR A 1 163 ? -9.655 -8.469 24.143 1.00 81.88 163 THR A C 1
ATOM 1330 O O . THR A 1 163 ? -10.587 -8.675 24.921 1.00 81.88 163 THR A O 1
ATOM 1333 N N . LEU A 1 164 ? -9.569 -9.095 22.967 1.00 91.00 164 LEU A N 1
ATOM 1334 C CA . LEU A 1 164 ? -10.551 -10.069 22.502 1.00 91.00 164 LEU A CA 1
ATOM 1335 C C . LEU A 1 164 ? -10.551 -11.325 23.385 1.00 91.00 164 LEU A C 1
ATOM 1337 O O . LEU A 1 164 ? -11.614 -11.833 23.739 1.00 91.00 164 LEU A O 1
ATOM 1341 N N . ALA A 1 165 ? -9.369 -11.806 23.778 1.00 92.38 165 ALA A N 1
ATOM 1342 C CA . ALA A 1 165 ? -9.225 -12.950 24.671 1.00 92.38 165 ALA A CA 1
ATOM 1343 C C . ALA A 1 165 ? -9.833 -12.678 26.057 1.00 92.38 165 ALA A C 1
ATOM 1345 O O . ALA A 1 165 ? -10.555 -13.525 26.583 1.00 92.38 165 ALA A O 1
ATOM 1346 N N . GLU A 1 166 ? -9.611 -11.488 26.622 1.00 90.25 166 GLU A N 1
ATOM 1347 C CA . GLU A 1 166 ? -10.221 -11.068 27.891 1.00 90.25 166 GLU A CA 1
ATOM 1348 C C . GLU A 1 166 ? -11.752 -11.027 27.802 1.00 90.25 166 GLU A C 1
ATOM 1350 O O . GLU A 1 166 ? -12.442 -11.545 28.681 1.00 90.25 166 GLU A O 1
ATOM 1355 N N . GLN A 1 167 ? -12.297 -10.473 26.714 1.00 85.88 167 GLN A N 1
ATOM 1356 C CA . GLN A 1 167 ? -13.743 -10.440 26.477 1.00 85.88 167 GLN A CA 1
ATOM 1357 C C . GLN A 1 167 ? -14.342 -11.844 26.354 1.00 85.88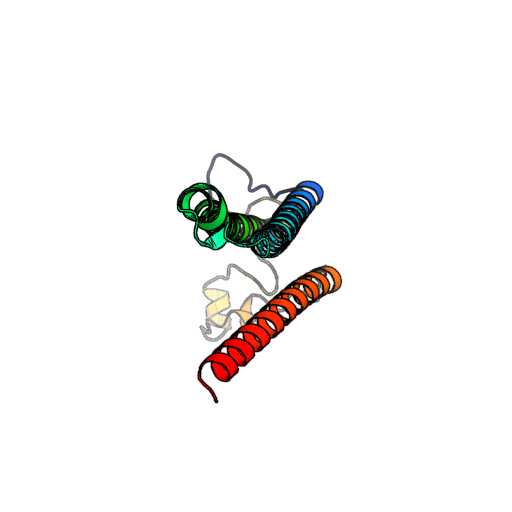 167 GLN A C 1
ATOM 1359 O O . GLN A 1 167 ? -15.394 -12.117 26.932 1.00 85.88 167 GLN A O 1
ATOM 1364 N N . ILE A 1 168 ? -13.673 -12.748 25.634 1.00 90.50 168 ILE A N 1
ATOM 1365 C CA . ILE A 1 168 ? -14.095 -14.150 25.527 1.00 90.50 168 ILE A CA 1
ATOM 1366 C C . ILE A 1 168 ? -14.110 -14.800 26.915 1.00 90.50 168 ILE A C 1
ATOM 1368 O O . ILE A 1 168 ? -15.101 -15.437 27.272 1.00 90.50 168 ILE A O 1
ATOM 1372 N N . GLN A 1 169 ? -13.064 -14.602 27.722 1.00 92.62 169 GLN A N 1
ATOM 1373 C CA . GLN A 1 169 ? -12.979 -15.174 29.068 1.00 92.62 169 GLN A CA 1
ATOM 1374 C C . GLN A 1 169 ? -14.079 -14.646 30.000 1.00 92.62 169 GLN A C 1
ATOM 1376 O O . GLN A 1 169 ? -14.674 -15.423 30.750 1.00 92.62 169 GLN A O 1
ATOM 1381 N N . MET A 1 170 ? -14.382 -13.346 29.943 1.00 87.81 170 MET A N 1
ATOM 1382 C CA . MET A 1 170 ? -15.498 -12.762 30.693 1.00 87.81 170 MET A CA 1
ATOM 1383 C C . MET A 1 170 ? -16.831 -13.392 30.284 1.00 87.81 170 MET A C 1
ATOM 1385 O O . MET A 1 170 ? -17.572 -13.850 31.149 1.00 87.81 170 MET A O 1
ATOM 1389 N N . ASN A 1 171 ? -17.099 -13.491 28.979 1.00 88.81 171 ASN A N 1
ATOM 1390 C CA . ASN A 1 171 ? -18.343 -14.069 28.469 1.00 88.81 171 ASN A CA 1
ATOM 1391 C C . ASN A 1 171 ? -18.506 -15.544 28.871 1.00 88.81 171 ASN A C 1
ATOM 1393 O O . ASN A 1 171 ? -19.609 -15.969 29.204 1.00 88.81 171 ASN A O 1
ATOM 1397 N N . LEU A 1 172 ? -17.423 -16.330 28.863 1.00 93.06 172 LEU A N 1
ATOM 1398 C CA . LEU A 1 172 ? -17.448 -17.720 29.333 1.00 93.06 172 LEU A CA 1
ATOM 1399 C C . LEU A 1 172 ? -17.776 -17.800 30.830 1.00 93.06 172 LEU A C 1
ATOM 1401 O O . LEU A 1 172 ? -18.658 -18.562 31.221 1.00 93.06 172 LEU A O 1
ATOM 1405 N N . THR A 1 173 ? -17.156 -16.935 31.636 1.00 91.06 173 THR A N 1
ATOM 1406 C CA . THR A 1 173 ? -17.407 -16.862 33.083 1.00 91.06 173 THR A CA 1
ATOM 1407 C C . THR A 1 173 ? -18.862 -16.478 33.384 1.00 91.06 173 THR A C 1
ATOM 1409 O O . THR A 1 173 ? -19.488 -17.070 34.262 1.00 91.06 173 THR A O 1
ATOM 1412 N N . GLU A 1 174 ? -19.437 -15.523 32.641 1.00 87.25 174 GLU A N 1
ATOM 1413 C CA . GLU A 1 174 ? -20.854 -15.133 32.762 1.00 87.25 174 GLU A CA 1
ATOM 1414 C C . GLU A 1 174 ? -21.818 -16.268 32.379 1.00 87.25 174 GLU A C 1
ATOM 1416 O O . GLU A 1 174 ? -22.902 -16.379 32.953 1.00 87.25 174 GLU A O 1
ATOM 1421 N N . LEU A 1 175 ? -21.415 -17.141 31.450 1.00 90.19 175 LEU A N 1
ATOM 1422 C CA . LEU A 1 175 ? -22.154 -18.352 31.079 1.00 90.19 175 LEU A CA 1
ATOM 1423 C C . LEU A 1 175 ? -21.959 -19.513 32.073 1.00 90.19 175 LEU A C 1
ATOM 1425 O O . LEU A 1 175 ? -22.599 -20.554 31.916 1.00 90.19 175 LEU A O 1
ATOM 1429 N N . GLY A 1 176 ? -21.115 -19.343 33.096 1.00 81.62 176 GLY A N 1
ATOM 1430 C CA . GLY A 1 176 ? -20.811 -20.365 34.099 1.00 81.62 176 GLY A CA 1
ATOM 1431 C C . GLY A 1 176 ? -19.877 -21.476 33.607 1.00 81.62 176 GLY A C 1
ATOM 1432 O O . GLY A 1 176 ? -19.934 -22.581 34.152 1.00 81.62 176 GLY A O 1
ATOM 1433 N N . LEU A 1 177 ? -19.066 -21.199 32.579 1.00 63.72 177 LEU A N 1
ATOM 1434 C CA . LEU A 1 177 ? -18.043 -22.090 32.015 1.00 63.72 177 LEU A CA 1
ATOM 1435 C C . LEU A 1 177 ? -16.632 -21.725 32.491 1.00 63.72 177 LEU A C 1
ATOM 1437 O O . LEU A 1 177 ? -16.347 -20.517 32.654 1.00 63.72 177 LEU A O 1
#

Sequence (177 aa):
AFSKTKLIYNNTAVLQTLTKDNTDQLKKGKRAYNNFLKAINSFVKEAGKESDLRKQKEWKEQVLDQLKQMELDFIDFSHTIDQVLYFNKEAHWLVSRFPKSEYADIAGLCKVVTQEEIATNDYSLTAGRYVGVAPQIDEDFDYEERMAEIKIELQSLNEEAITLAEQIQMNLTELGL

Nearest PDB structures (foldseek):
  8bcy-assembly1_B  TM=4.414E-01  e=6.548E+00  Bos taurus
  5fi4-assembly1_B  TM=4.280E-01  e=6.155E+00  Homo sapiens
  8am0-assembly1_B  TM=4.330E-01  e=6.155E+00  Homo sapiens
  4jps-assembly1_B  TM=4.324E-01  e=7.883E+00  Homo sapiens

Mean predicted aligned error: 11.46 Å